Protein AF-A0A2N3EKB3-F1 (afdb_monomer_lite)

Sequence (247 aa):
MNFVMAHVQGRGGQQFGYADLAPYDFLDWHFFYTANVSVKRNIVDDWLAEGFSSAFTRYGYEDGEFAYRMMKRPEPLRILYAPGAVVSHHHPLAADDFLARQLSAGMMARVFVDLHEDDQLPHLLGVARVLQALEKPPELAEGILASDLLAMIEGVKSWVRVADRMQRLGSQWWHDDLLRAAFALCYQQGFVFASSTPNANVAAACWLILDDFSRAMQRAVQTEIVGGSMGRWDLSGMFQLAASPRR

Structure (mmCIF, N/CA/C/O backbone):
data_AF-A0A2N3EKB3-F1
#
_entry.id   AF-A0A2N3EKB3-F1
#
loop_
_atom_site.group_PDB
_atom_site.id
_atom_site.type_symbol
_atom_site.label_atom_id
_atom_site.label_alt_id
_atom_site.label_comp_id
_atom_site.label_asym_id
_atom_site.label_entity_id
_atom_site.label_seq_id
_atom_site.pdbx_PDB_ins_code
_atom_site.Cartn_x
_atom_site.Cartn_y
_atom_site.Cartn_z
_atom_site.occupancy
_atom_site.B_iso_or_equiv
_atom_site.auth_seq_id
_atom_site.auth_comp_id
_atom_site.auth_asym_id
_atom_site.auth_atom_id
_atom_site.pdbx_PDB_model_num
ATOM 1 N N . MET A 1 1 ? -2.694 -10.546 -20.779 1.00 74.44 1 MET A N 1
ATOM 2 C CA . MET A 1 1 ? -2.321 -9.894 -19.505 1.00 74.44 1 MET A CA 1
ATOM 3 C C . MET A 1 1 ? -1.089 -9.037 -19.767 1.00 74.44 1 MET A C 1
ATOM 5 O O . MET A 1 1 ? -0.195 -9.540 -20.434 1.00 74.44 1 MET A O 1
ATOM 9 N N . ASN A 1 2 ? -1.069 -7.759 -19.368 1.00 88.62 2 ASN A N 1
ATOM 10 C CA . ASN A 1 2 ? 0.122 -6.902 -19.515 1.00 88.62 2 ASN A CA 1
ATOM 11 C C . ASN A 1 2 ? 1.106 -7.141 -18.345 1.00 88.62 2 ASN A C 1
ATOM 13 O O . ASN A 1 2 ? 0.772 -7.851 -17.394 1.00 88.62 2 ASN A O 1
ATOM 17 N N . PHE A 1 3 ? 2.313 -6.570 -18.418 1.00 91.88 3 PHE A N 1
ATOM 18 C CA . PHE A 1 3 ? 3.343 -6.770 -17.390 1.00 91.88 3 PHE A CA 1
ATOM 19 C C . PHE A 1 3 ? 2.912 -6.257 -16.008 1.00 91.88 3 PHE A C 1
ATOM 21 O O . PHE A 1 3 ? 3.107 -6.946 -15.013 1.00 91.88 3 PHE A O 1
ATOM 28 N N . VAL A 1 4 ? 2.259 -5.092 -15.947 1.00 92.38 4 VAL A N 1
ATOM 29 C CA . VAL A 1 4 ? 1.754 -4.511 -14.691 1.00 92.38 4 VAL A CA 1
ATOM 30 C C . VAL A 1 4 ? 0.761 -5.452 -14.006 1.00 92.38 4 VAL A C 1
ATOM 32 O O . VAL A 1 4 ? 0.908 -5.742 -12.825 1.00 92.38 4 VAL A O 1
ATOM 35 N N . MET A 1 5 ? -0.208 -5.992 -14.748 1.00 90.19 5 MET A N 1
ATOM 36 C CA . MET A 1 5 ? -1.178 -6.958 -14.228 1.00 90.19 5 MET A CA 1
ATOM 37 C C . MET A 1 5 ? -0.509 -8.238 -13.725 1.00 90.19 5 MET A C 1
ATOM 39 O O . MET A 1 5 ? -0.887 -8.746 -12.672 1.00 90.19 5 MET A O 1
ATOM 43 N N . ALA A 1 6 ? 0.496 -8.737 -14.453 1.00 89.31 6 ALA A N 1
ATOM 44 C CA . ALA A 1 6 ? 1.272 -9.899 -14.029 1.00 89.31 6 ALA A CA 1
ATOM 45 C C . ALA A 1 6 ? 2.002 -9.647 -12.702 1.00 89.31 6 ALA A C 1
ATOM 47 O O . ALA A 1 6 ? 2.035 -10.526 -11.846 1.00 89.31 6 ALA A O 1
ATOM 48 N N . HIS A 1 7 ? 2.544 -8.441 -12.528 1.00 90.50 7 HIS A N 1
ATOM 49 C CA . HIS A 1 7 ? 3.238 -8.028 -11.316 1.00 90.50 7 HIS A CA 1
ATOM 50 C C . HIS A 1 7 ? 2.287 -7.921 -10.114 1.00 90.50 7 HIS A C 1
ATOM 52 O O . HIS A 1 7 ? 2.533 -8.532 -9.078 1.00 90.50 7 HIS A O 1
ATOM 58 N N . VAL A 1 8 ? 1.162 -7.207 -10.251 1.00 88.88 8 VAL A N 1
ATOM 59 C CA . VAL A 1 8 ? 0.279 -6.911 -9.103 1.00 88.88 8 VAL A CA 1
ATOM 60 C C . VAL A 1 8 ? -0.550 -8.111 -8.621 1.00 88.88 8 VAL A C 1
ATOM 62 O O . VAL A 1 8 ? -0.966 -8.136 -7.462 1.00 88.88 8 VAL A O 1
ATOM 65 N N . GLN A 1 9 ? -0.795 -9.099 -9.491 1.00 85.25 9 GLN A N 1
ATOM 66 C CA . GLN A 1 9 ? -1.475 -10.364 -9.154 1.00 85.25 9 GLN A CA 1
ATOM 67 C C . GLN A 1 9 ? -0.504 -11.518 -8.863 1.00 85.25 9 GLN A C 1
ATOM 69 O O . GLN A 1 9 ? -0.932 -12.601 -8.465 1.00 85.25 9 GLN A O 1
ATOM 74 N N . GLY A 1 10 ? 0.787 -11.314 -9.132 1.00 82.25 10 GLY A N 1
ATOM 75 C CA . GLY A 1 10 ? 1.826 -12.316 -8.954 1.00 82.25 10 GLY A CA 1
ATOM 76 C C . GLY A 1 10 ? 2.274 -12.461 -7.500 1.00 82.25 10 GLY A C 1
ATOM 77 O O . GLY A 1 10 ? 1.647 -11.971 -6.560 1.00 82.25 10 GLY A O 1
ATOM 78 N N . ARG A 1 11 ? 3.406 -13.145 -7.315 1.00 79.00 11 ARG A N 1
ATOM 79 C CA . ARG A 1 11 ? 4.021 -13.313 -5.992 1.00 79.00 11 ARG A CA 1
ATOM 80 C C . ARG A 1 11 ? 4.398 -11.970 -5.369 1.00 79.00 11 ARG A C 1
ATOM 82 O O . ARG A 1 11 ? 4.896 -11.064 -6.041 1.00 79.00 11 ARG A O 1
ATOM 89 N N . GLY A 1 12 ? 4.208 -11.870 -4.060 1.00 75.44 12 GLY A N 1
ATOM 90 C CA . GLY A 1 12 ? 4.411 -10.646 -3.293 1.00 75.44 12 GLY A CA 1
ATOM 91 C C . GLY A 1 12 ? 3.148 -9.800 -3.124 1.00 75.44 12 GLY A C 1
ATOM 92 O O . GLY A 1 12 ? 3.231 -8.756 -2.485 1.00 75.44 12 GLY A O 1
ATOM 93 N N . GLY A 1 13 ? 2.006 -10.234 -3.673 1.00 75.75 13 GLY A N 1
ATOM 94 C CA . GLY A 1 13 ? 0.675 -9.869 -3.183 1.00 75.75 13 GLY A CA 1
ATOM 95 C C . GLY A 1 13 ? 0.321 -8.383 -3.154 1.00 75.75 13 GLY A C 1
ATOM 96 O O . GLY A 1 13 ? -0.368 -7.952 -2.238 1.00 75.75 13 GLY A O 1
ATOM 97 N N . GLN A 1 14 ? 0.761 -7.585 -4.131 1.00 84.19 14 GLN A N 1
ATOM 98 C CA . GLN A 1 14 ? 0.517 -6.134 -4.109 1.00 84.19 14 GLN A CA 1
ATOM 99 C C . GLN A 1 14 ? -0.953 -5.742 -4.256 1.00 84.19 14 GLN A C 1
ATOM 101 O O . GLN A 1 14 ? -1.365 -4.707 -3.732 1.00 84.19 14 GLN A O 1
ATOM 106 N N . GLN A 1 15 ? -1.732 -6.528 -5.004 1.00 86.88 15 GLN A N 1
ATOM 107 C CA . GLN A 1 15 ? -3.188 -6.410 -5.018 1.00 86.88 15 GLN A CA 1
ATOM 108 C C . GLN A 1 15 ? -3.847 -7.601 -4.323 1.00 86.88 15 GLN A C 1
ATOM 110 O O . GLN A 1 15 ? -4.684 -7.401 -3.451 1.00 86.88 15 GLN A O 1
ATOM 115 N N . PHE A 1 16 ? -3.476 -8.825 -4.709 1.00 87.94 16 PHE A N 1
ATOM 116 C CA . PHE A 1 16 ? -3.991 -10.051 -4.102 1.00 87.94 16 PHE A CA 1
ATOM 117 C C . PHE A 1 16 ? -2.855 -11.039 -3.853 1.00 87.94 16 PHE A C 1
ATOM 119 O O . PHE A 1 16 ? -2.115 -11.375 -4.774 1.00 87.94 16 PHE A O 1
ATOM 126 N N . GLY A 1 17 ? -2.744 -11.541 -2.624 1.00 88.69 17 GLY A N 1
ATOM 127 C CA . GLY A 1 17 ? -1.687 -12.468 -2.210 1.00 88.69 17 GLY A CA 1
ATOM 128 C C . GLY A 1 17 ? -1.935 -13.947 -2.508 1.00 88.69 17 GLY A C 1
ATOM 129 O O . GLY A 1 17 ? -1.202 -14.777 -1.986 1.00 88.69 17 GLY A O 1
ATOM 130 N N . TYR A 1 18 ? -2.937 -14.315 -3.321 1.00 89.94 18 TYR A N 1
ATOM 131 C CA . TYR A 1 18 ? -3.340 -15.720 -3.525 1.00 89.94 18 TYR A CA 1
ATOM 132 C C . TYR A 1 18 ? -2.195 -16.655 -3.951 1.00 89.94 18 TYR A C 1
ATOM 134 O O . TYR A 1 18 ? -2.216 -17.834 -3.605 1.00 89.94 18 TYR A O 1
ATOM 142 N N . ALA A 1 19 ? -1.199 -16.141 -4.683 1.00 88.50 19 ALA A N 1
ATOM 143 C CA . ALA A 1 19 ? -0.040 -16.909 -5.145 1.00 88.50 19 ALA A CA 1
ATOM 144 C C . ALA A 1 19 ? 0.870 -17.413 -4.008 1.00 88.50 19 ALA A C 1
ATOM 146 O O . ALA A 1 19 ? 1.646 -18.346 -4.226 1.00 88.50 19 ALA A O 1
ATOM 147 N N . ASP A 1 20 ? 0.768 -16.804 -2.825 1.00 89.50 20 ASP A N 1
ATOM 148 C CA . ASP A 1 20 ? 1.606 -17.082 -1.658 1.00 89.50 20 ASP A CA 1
ATOM 149 C C . ASP A 1 20 ? 0.832 -17.815 -0.538 1.00 89.50 20 ASP A C 1
ATOM 151 O O . ASP A 1 20 ? 1.401 -18.117 0.509 1.00 89.50 20 ASP A O 1
ATOM 155 N N . LEU A 1 21 ? -0.455 -18.133 -0.748 1.00 92.31 21 LEU A N 1
ATOM 156 C CA . LEU A 1 21 ? -1.313 -18.777 0.253 1.00 92.31 21 LEU A CA 1
ATOM 157 C C . LEU A 1 21 ? -1.291 -20.306 0.154 1.00 92.31 21 LEU A C 1
ATOM 159 O O . LEU A 1 21 ? -1.433 -20.873 -0.935 1.00 92.31 21 LEU A O 1
ATOM 163 N N . ALA A 1 22 ? -1.211 -20.986 1.300 1.00 94.75 22 ALA A N 1
ATOM 164 C CA . ALA A 1 22 ? -1.333 -22.438 1.354 1.00 94.75 22 ALA A CA 1
ATOM 165 C C . ALA A 1 22 ? -2.810 -22.874 1.473 1.00 94.75 22 ALA A C 1
ATOM 167 O O . ALA A 1 22 ? -3.575 -22.268 2.228 1.00 94.75 22 ALA A O 1
ATOM 168 N N . PRO A 1 23 ? -3.245 -23.915 0.736 1.00 96.56 23 PRO A N 1
ATOM 169 C CA . PRO A 1 23 ? -4.615 -24.421 0.786 1.00 96.56 23 PRO A CA 1
ATOM 170 C C . PRO A 1 23 ? -5.128 -24.689 2.204 1.00 96.56 23 PRO A C 1
ATOM 172 O O . PRO A 1 23 ? -4.503 -25.434 2.951 1.00 96.56 23 PRO A O 1
ATOM 175 N N . TYR A 1 24 ? -6.325 -24.182 2.512 1.00 96.38 24 TYR A N 1
ATOM 176 C CA . TYR A 1 24 ? -7.044 -24.424 3.769 1.00 96.38 24 TYR A CA 1
ATOM 177 C C . TYR A 1 24 ? -6.380 -23.856 5.028 1.00 96.38 24 TYR A C 1
ATOM 179 O O . TYR A 1 24 ? -6.772 -24.219 6.139 1.00 96.38 24 TYR A O 1
ATOM 187 N N . ASP A 1 25 ? -5.447 -22.919 4.867 1.00 97.06 25 ASP A N 1
ATOM 188 C CA . ASP A 1 25 ? -4.879 -22.183 5.988 1.00 97.06 25 ASP A CA 1
ATOM 189 C C . ASP A 1 25 ? -5.823 -21.097 6.504 1.00 97.06 25 ASP A C 1
ATOM 191 O O . ASP A 1 25 ? -6.668 -20.544 5.784 1.00 97.06 25 ASP A O 1
ATOM 195 N N . PHE A 1 26 ? -5.645 -20.784 7.788 1.00 97.31 26 PHE A N 1
ATOM 196 C CA . PHE A 1 26 ? -6.240 -19.603 8.389 1.00 97.31 26 PHE A CA 1
ATOM 197 C C . PHE A 1 26 ? -5.361 -18.390 8.117 1.00 97.31 26 PHE A C 1
ATOM 199 O O . PHE A 1 26 ? -4.168 -18.405 8.412 1.00 97.31 26 PHE A O 1
ATOM 206 N N . LEU A 1 27 ? -5.973 -17.350 7.564 1.00 96.19 27 LEU A N 1
ATOM 207 C CA . LEU A 1 27 ? -5.293 -16.123 7.176 1.00 96.19 27 LEU A CA 1
ATOM 208 C C . LEU A 1 27 ? -5.476 -15.030 8.228 1.00 96.19 27 LEU A C 1
ATOM 210 O O . LEU A 1 27 ? -6.439 -15.045 9.003 1.00 96.19 27 LEU A O 1
ATOM 214 N N . ASP A 1 28 ? -4.569 -14.058 8.204 1.00 94.81 28 ASP A N 1
ATOM 215 C CA . ASP A 1 28 ? -4.741 -12.803 8.924 1.00 94.81 28 ASP A CA 1
ATOM 216 C C . ASP A 1 28 ? -5.693 -11.845 8.178 1.00 94.81 28 ASP A C 1
ATOM 218 O O . ASP A 1 28 ? -6.192 -12.127 7.084 1.00 94.81 28 ASP A O 1
ATOM 222 N N . TRP A 1 29 ? -5.969 -10.701 8.800 1.00 96.06 29 TRP A N 1
ATOM 223 C CA . TRP A 1 29 ? -6.906 -9.700 8.299 1.00 96.06 29 TRP A CA 1
ATOM 224 C C . TRP A 1 29 ? -6.485 -9.062 6.964 1.00 96.06 29 TRP A C 1
ATOM 226 O O . TRP A 1 29 ? -7.359 -8.585 6.241 1.00 96.06 29 TRP A O 1
ATOM 236 N N . HIS A 1 30 ? -5.196 -9.082 6.594 1.00 92.75 30 HIS A N 1
ATOM 237 C CA . HIS A 1 30 ? -4.711 -8.487 5.342 1.00 92.75 30 HIS A CA 1
ATOM 238 C C . HIS A 1 30 ? -5.253 -9.211 4.104 1.00 92.75 30 HIS A C 1
ATOM 240 O O . HIS A 1 30 ? -5.225 -8.663 3.002 1.00 92.75 30 HIS A O 1
ATOM 246 N N . PHE A 1 31 ? -5.741 -10.442 4.273 1.00 94.25 31 PHE A N 1
ATOM 247 C CA . PHE A 1 31 ? -6.267 -11.273 3.194 1.00 94.25 31 PHE A CA 1
ATOM 248 C C . PHE A 1 31 ? -7.801 -11.297 3.123 1.00 94.25 31 PHE A C 1
ATOM 250 O O . PHE A 1 31 ? -8.372 -12.126 2.408 1.00 94.25 31 PHE A O 1
ATOM 257 N N . PHE A 1 32 ? -8.495 -10.407 3.841 1.00 95.50 32 PHE A N 1
ATOM 258 C CA . PHE A 1 32 ? -9.949 -10.268 3.738 1.00 95.50 32 PHE A CA 1
ATOM 259 C C . PHE A 1 32 ? -10.355 -9.532 2.454 1.00 95.50 32 PHE A C 1
ATOM 261 O O . PHE A 1 32 ? -10.800 -8.393 2.481 1.00 95.50 32 PHE A O 1
ATOM 268 N N . TYR A 1 33 ? -10.199 -10.182 1.304 1.00 93.00 33 TYR A N 1
ATOM 269 C CA . TYR A 1 33 ? -10.501 -9.567 0.014 1.00 93.00 33 TYR A CA 1
ATOM 270 C C . TYR A 1 33 ? -11.997 -9.634 -0.302 1.00 93.00 33 TYR A C 1
ATOM 272 O O . TYR A 1 33 ? -12.521 -10.689 -0.674 1.00 93.00 33 TYR A O 1
ATOM 280 N N . THR A 1 34 ? -12.685 -8.490 -0.254 1.00 91.94 34 THR A N 1
ATOM 281 C CA . THR A 1 34 ? -14.123 -8.394 -0.589 1.00 91.94 34 THR A CA 1
ATOM 282 C C . THR A 1 34 ? -14.445 -8.773 -2.037 1.00 91.94 34 THR A C 1
ATOM 28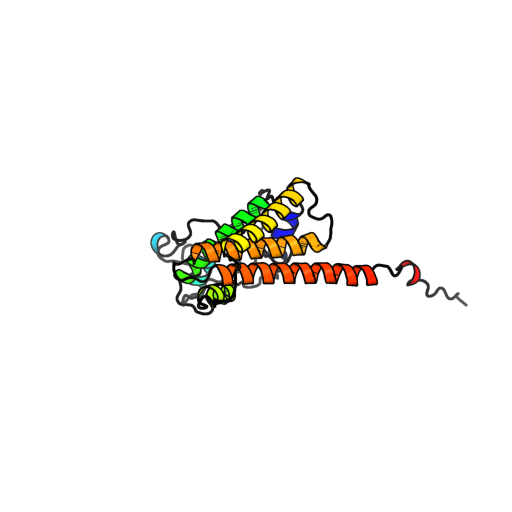4 O O . THR A 1 34 ? -15.589 -9.087 -2.359 1.00 91.94 34 THR A O 1
ATOM 287 N N . ALA A 1 35 ? -13.430 -8.853 -2.903 1.00 88.75 35 ALA A N 1
ATOM 288 C CA . ALA A 1 35 ? -13.548 -9.367 -4.265 1.00 88.75 35 ALA A CA 1
ATOM 289 C C . ALA A 1 35 ? -13.966 -10.850 -4.340 1.00 88.75 35 ALA A C 1
ATOM 291 O O . ALA A 1 35 ? -14.471 -11.277 -5.381 1.00 88.75 35 ALA A O 1
ATOM 292 N N . ASN A 1 36 ? -13.731 -11.649 -3.290 1.00 92.62 36 ASN A N 1
ATOM 293 C CA . ASN A 1 36 ? -14.086 -13.070 -3.260 1.00 92.62 36 ASN A CA 1
ATOM 294 C C . ASN A 1 36 ? -14.140 -13.627 -1.826 1.00 92.62 36 ASN A C 1
ATOM 296 O O . ASN A 1 36 ? -13.356 -14.503 -1.453 1.00 92.62 36 ASN A O 1
ATOM 300 N N . VAL A 1 37 ? -15.057 -13.109 -1.008 1.00 94.00 37 VAL A N 1
ATOM 301 C CA . VAL A 1 37 ? -15.265 -13.585 0.365 1.00 94.00 37 VAL A CA 1
ATOM 302 C C . VAL A 1 37 ? -16.749 -13.778 0.652 1.00 94.00 37 VAL A C 1
ATOM 304 O O . VAL A 1 37 ? -17.597 -13.024 0.182 1.00 94.00 37 VAL A O 1
ATOM 307 N N . SER A 1 38 ? -17.064 -14.793 1.453 1.00 93.81 38 SER A N 1
ATOM 308 C CA . SER A 1 38 ? -18.392 -14.984 2.030 1.00 93.81 38 SER A CA 1
ATOM 309 C C . SER A 1 38 ? -18.282 -14.869 3.542 1.00 93.81 38 SER A C 1
ATOM 311 O O . SER A 1 38 ? -17.516 -15.598 4.169 1.00 93.81 38 SER A O 1
ATOM 313 N N . VAL A 1 39 ? -19.075 -13.980 4.135 1.00 93.00 39 VAL A N 1
ATOM 314 C CA . VAL A 1 39 ? -19.095 -13.732 5.579 1.00 93.00 39 VAL A CA 1
ATOM 315 C C . VAL A 1 39 ? -20.470 -14.067 6.148 1.00 93.00 39 VAL A C 1
ATOM 317 O O . VAL A 1 39 ? -21.500 -13.841 5.511 1.00 93.00 39 VAL A O 1
ATOM 320 N N . LYS A 1 40 ? -20.507 -14.653 7.348 1.00 93.19 40 LYS A N 1
ATOM 321 C CA . LYS A 1 40 ? -21.777 -14.933 8.022 1.00 93.19 40 LYS A CA 1
ATOM 322 C C . LYS A 1 40 ? -22.411 -13.621 8.475 1.00 93.19 40 LYS A C 1
ATOM 324 O O . LYS A 1 40 ? -21.730 -12.762 9.023 1.00 93.19 40 LYS A O 1
ATOM 329 N N . ARG A 1 41 ? -23.732 -13.500 8.322 1.00 92.00 41 ARG A N 1
ATOM 330 C CA . ARG A 1 41 ? -24.476 -12.306 8.754 1.00 92.00 41 ARG A CA 1
ATOM 331 C C . ARG A 1 41 ? -24.296 -12.008 10.245 1.00 92.00 41 ARG A C 1
ATOM 333 O O . ARG A 1 41 ? -24.267 -10.848 10.611 1.00 92.00 41 ARG A O 1
ATOM 340 N N . ASN A 1 42 ? -24.176 -13.037 11.077 1.00 92.50 42 ASN A N 1
ATOM 341 C CA . ASN A 1 42 ? -24.073 -12.910 12.530 1.00 92.50 42 ASN A CA 1
ATOM 342 C C . ASN A 1 42 ? -22.652 -12.614 13.039 1.00 92.50 42 ASN A C 1
ATOM 344 O O . ASN A 1 42 ? -22.402 -12.788 14.224 1.00 92.50 42 ASN A O 1
ATOM 348 N N . ILE A 1 43 ? -21.707 -12.240 12.167 1.00 94.06 43 ILE A N 1
ATOM 349 C CA . ILE A 1 43 ? -20.377 -11.802 12.617 1.00 94.06 43 ILE A CA 1
ATOM 350 C C . ILE A 1 43 ? -20.435 -10.457 13.364 1.00 94.06 43 ILE A C 1
ATOM 352 O O . ILE A 1 43 ? -19.576 -10.164 14.191 1.00 94.06 43 ILE A O 1
ATOM 356 N N . VAL A 1 44 ? -21.464 -9.661 13.072 1.00 93.31 44 VAL A N 1
ATOM 357 C CA . VAL A 1 44 ? -21.837 -8.435 13.780 1.00 93.31 44 VAL A CA 1
ATOM 358 C C . VAL A 1 44 ? -23.331 -8.472 14.092 1.00 93.31 44 VAL A C 1
ATOM 360 O O . VAL A 1 44 ? -24.089 -9.136 13.374 1.00 93.31 44 VAL A O 1
ATOM 363 N N . ASP A 1 45 ? -23.748 -7.754 15.134 1.00 92.75 45 ASP A N 1
ATOM 364 C CA . ASP A 1 45 ? -25.154 -7.685 15.535 1.00 92.75 45 ASP A CA 1
ATOM 365 C C . ASP A 1 45 ? -25.909 -6.660 14.678 1.00 92.75 45 ASP A C 1
ATOM 367 O O . ASP A 1 45 ? -26.983 -6.957 14.145 1.00 92.75 45 ASP A O 1
ATOM 371 N N . ASP A 1 46 ? -25.307 -5.485 14.468 1.00 93.50 46 ASP A N 1
ATOM 372 C CA . ASP A 1 46 ? -25.827 -4.437 13.593 1.00 93.50 46 ASP A CA 1
ATOM 373 C C . ASP A 1 46 ? -24.818 -4.050 12.504 1.00 93.50 46 ASP A C 1
ATOM 375 O O . ASP A 1 46 ? -23.819 -3.377 12.742 1.00 93.50 46 ASP A O 1
ATOM 379 N N . TRP A 1 47 ? -25.116 -4.413 11.256 1.00 93.69 47 TRP A N 1
ATOM 380 C CA . TRP A 1 47 ? -24.282 -4.069 10.102 1.00 93.69 47 TRP A CA 1
ATOM 381 C C . TRP A 1 47 ? -24.220 -2.571 9.794 1.00 93.69 47 TRP A C 1
ATOM 383 O O . TRP A 1 47 ? -23.256 -2.144 9.163 1.00 93.69 47 TRP A O 1
ATOM 393 N N . LEU A 1 48 ? -25.210 -1.774 10.208 1.00 91.56 48 LEU A N 1
ATOM 394 C CA . LEU A 1 48 ? -25.177 -0.323 9.999 1.00 91.56 48 LEU A CA 1
ATOM 395 C C . LEU A 1 48 ? -24.210 0.363 10.966 1.00 91.56 48 LEU A C 1
ATOM 397 O O . LEU A 1 48 ? -23.581 1.349 10.594 1.00 91.56 48 LEU A O 1
ATOM 401 N N . ALA A 1 49 ? -24.089 -0.159 12.187 1.00 91.44 49 ALA A N 1
ATOM 402 C CA . ALA A 1 49 ? -23.217 0.396 13.218 1.00 91.44 49 ALA A CA 1
ATOM 403 C C . ALA A 1 49 ? -21.816 -0.239 13.223 1.00 91.44 49 ALA A C 1
ATOM 405 O O . ALA A 1 49 ? -20.824 0.436 13.485 1.00 91.44 49 ALA A O 1
ATOM 406 N N . GLU A 1 50 ? -21.725 -1.540 12.950 1.00 93.12 50 GLU A N 1
ATOM 407 C CA . GLU A 1 50 ? -20.516 -2.341 13.156 1.00 93.12 50 GLU A CA 1
ATOM 408 C C . GLU A 1 50 ? -19.910 -2.888 11.861 1.00 93.12 50 GLU A C 1
ATOM 410 O O . GLU A 1 50 ? -18.855 -3.527 11.920 1.00 93.12 50 GLU A O 1
ATOM 415 N N . GLY A 1 51 ? -20.563 -2.672 10.716 1.00 95.06 51 GLY A N 1
ATOM 416 C CA . GLY A 1 51 ? -20.085 -3.093 9.403 1.00 95.06 51 GLY A CA 1
ATOM 417 C C . GLY A 1 51 ? -18.842 -2.327 8.948 1.00 95.06 51 GLY A C 1
ATOM 418 O O . GLY A 1 51 ? -17.978 -1.959 9.743 1.00 95.06 51 GLY A O 1
ATOM 419 N N . PHE A 1 52 ? -18.733 -2.106 7.646 1.00 96.00 52 PHE A N 1
ATOM 420 C CA . PHE A 1 52 ? -17.611 -1.379 7.065 1.00 96.00 52 PHE A CA 1
ATOM 421 C C . PHE A 1 52 ? -17.643 0.109 7.429 1.00 96.00 52 PHE A C 1
ATOM 423 O O . PHE A 1 52 ? -18.692 0.755 7.364 1.00 96.00 52 PHE A O 1
ATOM 430 N N . SER A 1 53 ? -16.491 0.663 7.809 1.00 96.38 53 SER A N 1
ATOM 431 C CA . SER A 1 53 ? -16.397 2.060 8.231 1.00 96.38 53 SER A CA 1
ATOM 432 C C . SER A 1 53 ? -16.503 3.023 7.045 1.00 96.38 53 SER A C 1
ATOM 434 O O . SER A 1 53 ? -15.712 2.973 6.103 1.00 96.38 53 SER A O 1
ATOM 436 N N . SER A 1 54 ? -17.421 3.990 7.124 1.00 96.00 54 SER A N 1
ATOM 437 C CA . SER A 1 54 ? -17.559 5.051 6.116 1.00 96.00 54 SER A CA 1
ATOM 438 C C . SER A 1 54 ? -16.422 6.082 6.141 1.00 96.00 54 SER A C 1
ATOM 440 O O . SER A 1 54 ? -16.408 6.996 5.317 1.00 96.00 54 SER A O 1
ATOM 442 N N . ALA A 1 55 ? -15.484 5.980 7.091 1.00 97.38 55 ALA A N 1
ATOM 443 C CA . ALA A 1 55 ? -14.299 6.837 7.139 1.00 97.38 55 ALA A CA 1
ATOM 444 C C . ALA A 1 55 ? -13.357 6.584 5.946 1.00 97.38 55 ALA A C 1
ATOM 446 O O . ALA A 1 55 ? -12.635 7.487 5.513 1.00 97.38 55 ALA A O 1
ATOM 447 N N . PHE A 1 56 ? -13.398 5.377 5.376 1.00 98.00 56 PHE A N 1
ATOM 448 C CA . PHE A 1 56 ? -12.630 5.007 4.194 1.00 98.00 56 PHE A CA 1
ATOM 449 C C . PHE A 1 56 ? -13.304 5.533 2.921 1.00 98.00 56 PHE A C 1
ATOM 451 O O . PHE A 1 56 ? -14.176 4.907 2.327 1.00 98.00 56 PHE A O 1
ATOM 458 N N . THR A 1 57 ? -12.901 6.730 2.496 1.00 97.69 57 THR A N 1
ATOM 459 C CA . THR A 1 57 ? -13.512 7.458 1.364 1.00 97.69 57 THR A CA 1
ATOM 460 C C . THR A 1 57 ? -12.808 7.234 0.024 1.00 97.69 57 THR A C 1
ATOM 462 O O . THR A 1 57 ? -13.200 7.801 -0.999 1.00 97.69 57 THR A O 1
ATOM 465 N N . ARG A 1 58 ? -11.736 6.438 0.011 1.00 97.25 58 ARG A N 1
ATOM 466 C CA . ARG A 1 58 ? -10.921 6.126 -1.169 1.00 97.25 58 ARG A CA 1
ATOM 467 C C . ARG A 1 58 ? -10.612 4.632 -1.204 1.00 97.25 58 ARG A C 1
ATOM 469 O O . ARG A 1 58 ? -10.934 3.899 -0.280 1.00 97.25 58 ARG A O 1
ATOM 476 N N . TYR A 1 59 ? -9.973 4.188 -2.282 1.00 94.62 59 TYR A N 1
ATOM 477 C CA . TYR A 1 59 ? -9.525 2.804 -2.411 1.00 94.62 59 TYR A CA 1
ATOM 478 C C . TYR A 1 59 ? -8.555 2.408 -1.282 1.00 94.62 59 TYR A C 1
ATOM 480 O O . TYR A 1 59 ? -7.557 3.100 -1.075 1.00 94.62 59 TYR A O 1
ATOM 488 N N . GLY A 1 60 ? -8.817 1.256 -0.654 1.00 94.25 60 GLY A N 1
ATOM 489 C CA . GLY A 1 60 ? -7.926 0.566 0.284 1.00 94.25 60 GLY A CA 1
ATOM 490 C C . GLY A 1 60 ? -8.433 0.521 1.731 1.00 94.25 60 GLY A C 1
ATOM 491 O O . GLY A 1 60 ? -9.058 1.464 2.204 1.00 94.25 60 GLY A O 1
ATOM 492 N N . TYR A 1 61 ? -8.095 -0.569 2.424 1.00 96.44 61 TYR A N 1
ATOM 493 C CA . TYR A 1 61 ? -8.225 -0.807 3.872 1.00 96.44 61 TYR A CA 1
ATOM 494 C C . TYR A 1 61 ? -9.615 -0.892 4.498 1.00 96.44 61 TYR A C 1
ATOM 496 O O . TYR A 1 61 ? -9.689 -1.363 5.624 1.00 96.44 61 TYR A O 1
ATOM 504 N N . GLU A 1 62 ? -10.698 -0.513 3.826 1.00 97.38 62 GLU A N 1
ATOM 505 C CA . GLU A 1 62 ? -12.054 -0.685 4.376 1.00 97.38 62 GLU A CA 1
ATOM 506 C C . GLU A 1 62 ? -12.366 -2.150 4.734 1.00 97.38 62 GLU A C 1
ATOM 508 O O . GLU A 1 62 ? -12.883 -2.449 5.813 1.00 97.38 62 GLU A O 1
ATOM 513 N N . ASP A 1 63 ? -11.976 -3.070 3.862 1.00 96.50 63 ASP A N 1
ATOM 514 C CA . ASP A 1 63 ? -12.143 -4.505 4.031 1.00 96.50 63 ASP A CA 1
ATOM 515 C C . ASP A 1 63 ? -11.203 -5.075 5.104 1.00 96.50 63 ASP A C 1
ATOM 517 O O . ASP A 1 63 ? -11.633 -5.797 6.012 1.00 96.50 63 ASP A O 1
ATOM 521 N N . GLY A 1 64 ? -9.925 -4.701 5.031 1.00 96.81 64 GLY A N 1
ATOM 522 C CA . GLY A 1 64 ? -8.901 -5.084 5.997 1.00 96.81 64 GLY A CA 1
ATOM 523 C C . GLY A 1 64 ? -9.185 -4.574 7.412 1.00 96.81 64 GLY A C 1
ATOM 524 O O . GLY A 1 64 ? -9.011 -5.329 8.367 1.00 96.81 64 GLY A O 1
ATOM 525 N N . GLU A 1 65 ? -9.670 -3.338 7.565 1.00 97.94 65 GLU A N 1
ATOM 526 C CA . GLU A 1 65 ? -10.063 -2.764 8.859 1.00 97.94 65 GLU A CA 1
ATOM 527 C C . GLU A 1 65 ? -11.221 -3.536 9.472 1.00 97.94 65 GLU A C 1
ATOM 529 O O . GLU A 1 65 ? -11.136 -3.940 10.635 1.00 97.94 65 GLU A O 1
ATOM 534 N N . PHE A 1 66 ? -12.272 -3.803 8.689 1.00 97.88 66 PHE A N 1
ATOM 535 C CA . PHE A 1 66 ? -13.406 -4.584 9.166 1.00 97.88 66 PHE A CA 1
ATOM 536 C C . PHE A 1 66 ? -12.935 -5.937 9.711 1.00 97.88 66 PHE A C 1
ATOM 538 O O . PHE A 1 66 ? -13.256 -6.302 10.847 1.00 97.88 66 PHE A O 1
ATOM 545 N N . ALA A 1 67 ? -12.117 -6.663 8.945 1.00 97.62 67 ALA A N 1
ATOM 546 C CA . ALA A 1 67 ? -11.577 -7.945 9.380 1.00 97.62 67 ALA A CA 1
ATOM 547 C C . ALA A 1 67 ? -10.687 -7.820 10.620 1.00 97.62 67 ALA A C 1
ATOM 549 O O . ALA A 1 67 ? -10.844 -8.599 11.560 1.00 97.62 67 ALA A O 1
ATOM 550 N N . TYR A 1 68 ? -9.798 -6.828 10.656 1.00 97.81 68 TYR A N 1
ATOM 551 C CA . TYR A 1 68 ? -8.912 -6.553 11.782 1.00 97.81 68 TYR A CA 1
ATOM 552 C C . TYR A 1 68 ? -9.696 -6.324 13.078 1.00 97.81 68 TYR A C 1
ATOM 554 O O . TYR A 1 68 ? -9.413 -6.954 14.101 1.00 97.81 68 TYR A O 1
ATOM 562 N N . ARG A 1 69 ? -10.742 -5.492 13.032 1.00 96.56 69 ARG A N 1
ATOM 563 C CA . ARG A 1 69 ? -11.618 -5.239 14.179 1.00 96.56 69 ARG A CA 1
ATOM 564 C C . ARG A 1 69 ? -12.408 -6.485 14.578 1.00 96.56 69 ARG A C 1
ATOM 566 O O . ARG A 1 69 ? -12.519 -6.771 15.770 1.00 96.56 69 ARG A O 1
ATOM 573 N N . MET A 1 70 ? -12.929 -7.256 13.618 1.00 97.12 70 MET A N 1
ATOM 574 C CA . MET A 1 70 ? -13.686 -8.482 13.915 1.00 97.12 70 MET A CA 1
ATOM 575 C C . MET A 1 70 ? -12.807 -9.598 14.491 1.00 97.12 70 MET A C 1
ATOM 577 O O . MET A 1 70 ? -13.264 -10.372 15.330 1.00 97.12 70 MET A O 1
ATOM 581 N N . MET A 1 71 ? -11.540 -9.685 14.086 1.00 96.50 71 MET A N 1
ATOM 582 C CA . MET A 1 71 ? -10.574 -10.650 14.625 1.00 96.50 71 MET A CA 1
ATOM 583 C C . MET A 1 71 ? -10.192 -10.376 16.083 1.00 96.50 71 MET A C 1
ATOM 585 O O . MET A 1 71 ? -9.714 -11.278 16.764 1.00 96.50 71 MET A O 1
ATOM 589 N N . LYS A 1 72 ? -10.412 -9.154 16.578 1.00 94.19 72 LYS A N 1
ATOM 590 C CA . LYS A 1 72 ? -10.130 -8.762 17.967 1.00 94.19 72 LYS A CA 1
ATOM 591 C C . LYS A 1 72 ? -11.305 -8.985 18.929 1.00 94.19 72 LYS A C 1
ATOM 593 O O . LYS A 1 72 ? -11.173 -8.711 20.120 1.00 94.19 72 LYS A O 1
ATOM 598 N N . ARG A 1 73 ? -12.456 -9.464 18.445 1.00 92.94 73 ARG A N 1
ATOM 599 C CA . ARG A 1 73 ? -13.620 -9.776 19.294 1.00 92.94 73 ARG A CA 1
ATOM 600 C C . ARG A 1 73 ? -13.392 -11.040 20.136 1.00 92.94 73 ARG A C 1
ATOM 602 O O . ARG A 1 73 ? -12.586 -11.883 19.747 1.00 92.94 73 ARG A O 1
ATOM 609 N N . PRO A 1 74 ? -14.140 -11.223 21.246 1.00 93.06 74 PRO A N 1
ATOM 610 C CA . PRO A 1 74 ? -14.098 -12.460 22.033 1.00 93.06 74 PRO A CA 1
ATOM 611 C C . PRO A 1 74 ? -14.408 -13.717 21.210 1.00 93.06 74 PRO A C 1
ATOM 613 O O . PRO A 1 74 ? -13.772 -14.751 21.402 1.00 93.06 74 PRO A O 1
ATOM 616 N N . GLU A 1 75 ? -15.353 -13.611 20.270 1.00 91.94 75 GLU A N 1
ATOM 617 C CA . GLU A 1 75 ? -15.578 -14.593 19.208 1.00 91.94 75 GLU A CA 1
ATOM 618 C C . GLU A 1 75 ? -14.966 -14.051 17.906 1.00 91.94 75 GLU A C 1
ATOM 620 O O . GLU A 1 75 ? -15.617 -13.285 17.192 1.00 91.94 75 GLU A O 1
ATOM 625 N N . PRO A 1 76 ? -13.695 -14.374 17.609 1.00 94.44 76 PRO A N 1
ATOM 626 C CA . PRO A 1 76 ? -12.978 -13.724 16.526 1.00 94.44 76 PRO A CA 1
ATOM 627 C C . PRO A 1 76 ? -13.447 -14.225 15.160 1.00 94.44 76 PRO A C 1
ATOM 629 O O . PRO A 1 76 ? -13.669 -15.425 14.947 1.00 94.44 76 PRO A O 1
ATOM 632 N N . LEU A 1 77 ? -13.495 -13.310 14.189 1.00 95.94 77 LEU A N 1
ATOM 633 C CA . LEU A 1 77 ? -13.527 -13.692 12.778 1.00 95.94 77 LEU A CA 1
ATOM 634 C C . LEU A 1 77 ? -12.322 -14.588 12.460 1.00 95.94 77 LEU A C 1
ATOM 636 O O . LEU A 1 77 ? -11.199 -14.326 12.879 1.00 95.94 77 LEU A O 1
ATOM 640 N N . ARG A 1 78 ? -12.550 -15.639 11.673 1.00 96.62 78 ARG A N 1
ATOM 641 C CA . ARG A 1 78 ? -11.495 -16.496 11.126 1.00 96.62 78 ARG A CA 1
ATOM 642 C C . ARG A 1 78 ? -11.663 -16.575 9.620 1.00 96.62 78 ARG A C 1
ATOM 644 O O . ARG A 1 78 ? -12.745 -16.917 9.145 1.00 96.62 78 ARG A O 1
ATOM 651 N N . ILE A 1 79 ? -10.595 -16.285 8.885 1.00 96.94 79 ILE A N 1
ATOM 652 C CA . ILE A 1 79 ? -10.584 -16.333 7.422 1.00 96.94 79 ILE A CA 1
ATOM 653 C C . ILE A 1 79 ? -9.957 -17.658 7.011 1.00 96.94 79 ILE A C 1
ATOM 655 O O . ILE A 1 79 ? -8.801 -17.903 7.329 1.00 96.94 79 ILE A O 1
ATOM 659 N N . LEU A 1 80 ? -10.719 -18.515 6.336 1.00 97.19 80 LEU A N 1
ATOM 660 C CA . LEU A 1 80 ? -10.223 -19.775 5.783 1.00 97.19 80 LEU A CA 1
ATOM 661 C C . LEU A 1 80 ? -9.977 -19.601 4.285 1.00 97.19 80 LEU A C 1
ATOM 663 O O . LEU A 1 80 ? -10.909 -19.271 3.548 1.00 97.19 80 LEU A O 1
ATOM 667 N N . TYR A 1 81 ? -8.761 -19.879 3.820 1.00 96.81 81 TYR A N 1
ATOM 668 C CA . TYR A 1 81 ? -8.483 -19.893 2.389 1.00 96.81 81 TYR A CA 1
ATOM 669 C C . TYR A 1 81 ? -8.978 -21.187 1.737 1.00 96.81 81 TYR A C 1
ATOM 671 O O . TYR A 1 81 ? -8.410 -22.259 1.933 1.00 96.81 81 TYR A O 1
ATOM 679 N N . ALA A 1 82 ? -10.021 -21.096 0.915 1.00 96.19 82 ALA A N 1
ATOM 680 C CA . ALA A 1 82 ? -10.518 -22.217 0.124 1.00 96.19 82 ALA A CA 1
ATOM 681 C C . ALA A 1 82 ? -10.111 -22.040 -1.351 1.00 96.19 82 ALA A C 1
ATOM 683 O O . ALA A 1 82 ? -10.806 -21.328 -2.076 1.00 96.19 82 ALA A O 1
ATOM 684 N N . PRO A 1 83 ? -9.043 -22.697 -1.848 1.00 94.44 83 PRO A N 1
ATOM 685 C CA . PRO A 1 83 ? -8.557 -22.476 -3.217 1.00 94.44 83 PRO A CA 1
ATOM 686 C C . PRO A 1 83 ? -9.555 -22.913 -4.304 1.00 94.44 83 PRO A C 1
ATOM 688 O O . PRO A 1 83 ? -9.429 -22.510 -5.455 1.00 94.44 83 PRO A O 1
ATOM 691 N N . GLY A 1 84 ? -10.556 -23.730 -3.952 1.00 94.94 84 GLY A N 1
ATOM 692 C CA . GLY A 1 84 ? -11.654 -24.101 -4.849 1.00 94.94 84 GLY A CA 1
ATOM 693 C C . GLY A 1 84 ? -12.740 -23.027 -5.006 1.00 94.94 84 GLY A C 1
ATOM 694 O O . GLY A 1 84 ? -13.552 -23.125 -5.922 1.00 94.94 84 GLY A O 1
ATOM 695 N N . ALA A 1 85 ? -12.774 -22.005 -4.145 1.00 93.06 85 ALA A N 1
ATOM 696 C CA . ALA A 1 85 ? -13.711 -20.892 -4.253 1.00 93.06 85 ALA A CA 1
ATOM 697 C C . ALA A 1 85 ? -13.165 -19.858 -5.248 1.00 93.06 85 ALA A C 1
ATOM 699 O O . ALA A 1 85 ? -12.472 -18.918 -4.868 1.00 93.06 85 ALA A O 1
ATOM 700 N N . VAL A 1 86 ? -13.440 -20.057 -6.539 1.00 92.50 86 VAL A N 1
ATOM 701 C CA . VAL A 1 86 ? -12.873 -19.244 -7.625 1.00 92.50 86 VAL A CA 1
ATOM 702 C C . VAL A 1 86 ? -13.923 -18.307 -8.220 1.00 92.50 86 VAL A C 1
ATOM 704 O O . VAL A 1 86 ? -15.023 -18.729 -8.569 1.00 92.50 86 VAL A O 1
ATOM 707 N N . VAL A 1 87 ? -13.538 -17.047 -8.417 1.00 91.06 87 VAL A N 1
ATOM 708 C CA . VAL A 1 87 ? -14.282 -16.046 -9.192 1.00 91.06 87 VAL A CA 1
ATOM 709 C C . VAL A 1 87 ? -13.339 -15.369 -10.186 1.00 91.06 87 VAL A C 1
ATOM 711 O O . VAL A 1 87 ? -12.141 -15.248 -9.937 1.00 91.06 87 VAL A O 1
ATOM 714 N N . SER A 1 88 ? -13.869 -14.942 -11.331 1.00 89.12 88 SER A N 1
ATOM 715 C CA . SER A 1 88 ? -13.108 -14.213 -12.352 1.00 89.12 88 SER A CA 1
ATOM 716 C C . SER A 1 88 ? -13.506 -12.742 -12.370 1.00 89.12 88 SER A C 1
ATOM 718 O O . SER A 1 88 ? -14.689 -12.425 -12.463 1.00 89.12 88 SER A O 1
ATOM 720 N N . HIS A 1 89 ? -12.512 -11.854 -12.343 1.00 86.31 89 HIS A N 1
ATOM 721 C CA . HIS A 1 89 ? -12.690 -10.404 -12.442 1.00 86.31 89 HIS A CA 1
ATOM 722 C C . HIS A 1 89 ? -11.973 -9.871 -13.680 1.00 86.31 89 HIS A C 1
ATOM 724 O O . HIS A 1 89 ? -10.819 -10.222 -13.930 1.00 86.31 89 HIS A O 1
ATOM 730 N N . HIS A 1 90 ? -12.628 -9.001 -14.449 1.00 86.38 90 HIS A N 1
ATOM 731 C CA . HIS A 1 90 ? -12.029 -8.370 -15.625 1.00 86.38 90 HIS A CA 1
ATOM 732 C C . HIS A 1 90 ? -11.707 -6.898 -15.342 1.00 86.38 90 HIS A C 1
ATOM 734 O O . HIS A 1 90 ? -12.563 -6.024 -15.479 1.00 86.38 90 HIS A O 1
ATOM 740 N N . HIS A 1 91 ? -10.453 -6.631 -14.969 1.00 82.12 91 HIS A N 1
ATOM 741 C CA . HIS A 1 91 ? -9.941 -5.284 -14.711 1.00 82.12 91 HIS A CA 1
ATOM 742 C C . HIS A 1 91 ? -8.567 -5.103 -15.358 1.00 82.12 91 HIS A C 1
ATOM 744 O O . HIS A 1 91 ? -7.565 -5.511 -14.771 1.00 82.12 91 HIS A O 1
ATOM 750 N N . PRO A 1 92 ? -8.485 -4.523 -16.565 1.00 82.00 92 PRO A N 1
ATOM 751 C CA . PRO A 1 92 ? -7.200 -4.097 -17.094 1.00 82.00 92 PRO A CA 1
ATOM 752 C C . PRO A 1 92 ? -6.668 -2.942 -16.236 1.00 82.00 92 PRO A C 1
ATOM 754 O O . PRO A 1 92 ? -7.388 -1.973 -16.006 1.00 82.00 92 PRO A O 1
ATOM 757 N N . LEU A 1 93 ? -5.424 -3.049 -15.767 1.00 86.50 93 LEU A N 1
ATOM 758 C CA . LEU A 1 93 ? -4.724 -1.961 -15.082 1.00 86.50 93 LEU A CA 1
ATOM 759 C C . LEU A 1 93 ? -3.470 -1.590 -15.863 1.00 86.50 93 LEU A C 1
ATOM 761 O O . LEU A 1 93 ? -2.667 -2.455 -16.229 1.00 86.50 93 LEU A O 1
ATOM 765 N N . ALA A 1 94 ? -3.314 -0.297 -16.107 1.00 93.06 94 ALA A N 1
ATOM 766 C CA . ALA A 1 94 ? -2.049 0.318 -16.462 1.00 93.06 94 ALA A CA 1
ATOM 767 C C . ALA A 1 94 ? -1.259 0.659 -15.189 1.00 93.06 94 ALA A C 1
ATOM 769 O O . ALA A 1 94 ? -1.789 0.656 -14.073 1.00 93.06 94 ALA A O 1
ATOM 770 N N . ALA A 1 95 ? 0.019 0.998 -15.351 1.00 95.25 95 ALA A N 1
ATOM 771 C CA . ALA A 1 95 ? 0.850 1.424 -14.231 1.00 95.25 95 ALA A CA 1
ATOM 772 C C . ALA A 1 95 ? 0.260 2.659 -13.530 1.00 95.25 95 ALA A C 1
ATOM 774 O O . ALA A 1 95 ? 0.292 2.739 -12.306 1.00 95.25 95 ALA A O 1
ATOM 775 N N . ASP A 1 96 ? -0.322 3.594 -14.288 1.00 95.88 96 ASP A N 1
ATOM 776 C CA . ASP A 1 96 ? -0.937 4.806 -13.731 1.00 95.88 96 ASP A CA 1
ATOM 777 C C . ASP A 1 96 ? -2.122 4.497 -12.804 1.00 95.88 96 ASP A C 1
ATOM 779 O O . ASP A 1 96 ? -2.210 5.061 -11.712 1.00 95.88 96 ASP A O 1
ATOM 783 N N . ASP A 1 97 ? -2.972 3.536 -13.184 1.00 94.88 97 ASP A N 1
ATOM 784 C CA . ASP A 1 97 ? -4.110 3.108 -12.366 1.00 94.88 97 ASP A CA 1
ATOM 785 C C . ASP A 1 97 ? -3.635 2.566 -11.016 1.00 94.88 97 ASP A C 1
ATOM 787 O O . ASP A 1 97 ? -4.199 2.879 -9.964 1.00 94.88 97 ASP A O 1
ATOM 791 N N . PHE A 1 98 ? -2.567 1.764 -11.031 1.00 95.88 98 PHE A N 1
ATOM 792 C CA . PHE A 1 98 ? -2.053 1.168 -9.808 1.00 95.88 98 PHE A CA 1
ATOM 793 C C . PHE A 1 98 ? -1.260 2.164 -8.952 1.00 95.88 98 PHE A C 1
ATOM 795 O O . PHE A 1 98 ? -1.423 2.156 -7.736 1.00 95.88 98 PHE A O 1
ATOM 802 N N . LEU A 1 99 ? -0.503 3.096 -9.547 1.00 98.00 99 LEU A N 1
ATOM 803 C CA . LEU A 1 99 ? 0.109 4.215 -8.811 1.00 98.00 99 LEU A CA 1
ATOM 804 C C . LEU A 1 99 ? -0.962 5.034 -8.067 1.00 98.00 99 LEU A C 1
ATOM 806 O O . LEU A 1 99 ? -0.790 5.355 -6.890 1.00 98.00 99 LEU A O 1
ATOM 810 N N . ALA A 1 100 ? -2.086 5.336 -8.726 1.00 97.56 100 ALA A N 1
ATOM 811 C CA . ALA A 1 100 ? -3.202 6.065 -8.121 1.00 97.56 100 ALA A CA 1
ATOM 812 C C . ALA A 1 100 ? -3.893 5.270 -6.996 1.00 97.56 100 ALA A C 1
ATOM 814 O O . ALA A 1 100 ? -4.264 5.843 -5.964 1.00 97.56 100 ALA A O 1
ATOM 815 N N . ARG A 1 101 ? -4.032 3.947 -7.159 1.00 96.44 101 ARG A N 1
ATOM 816 C CA . ARG A 1 101 ? -4.534 3.055 -6.100 1.00 96.44 101 ARG A CA 1
ATOM 817 C C . ARG A 1 101 ? -3.607 3.014 -4.898 1.00 96.44 101 ARG A C 1
ATOM 819 O O . ARG A 1 101 ? -4.099 3.113 -3.783 1.00 96.44 101 ARG A O 1
ATOM 826 N N . GLN A 1 102 ? -2.298 2.918 -5.108 1.00 98.12 102 GLN A N 1
ATOM 827 C CA . GLN A 1 102 ? -1.323 2.913 -4.017 1.00 98.12 102 GLN A CA 1
ATOM 828 C C . GLN A 1 102 ? -1.336 4.242 -3.264 1.00 98.12 102 GLN A C 1
ATOM 830 O O . GLN A 1 102 ? -1.420 4.240 -2.042 1.00 98.12 102 GLN A O 1
ATOM 835 N N . LEU A 1 103 ? -1.381 5.373 -3.976 1.00 98.62 103 LEU A N 1
ATOM 836 C CA . LEU A 1 103 ? -1.552 6.688 -3.354 1.00 98.62 103 LEU A CA 1
ATOM 837 C C . LEU A 1 103 ? -2.827 6.752 -2.493 1.00 98.62 103 LEU A C 1
ATOM 839 O O . LEU A 1 103 ? -2.789 7.221 -1.358 1.00 98.62 103 LEU A O 1
ATOM 843 N N . SER A 1 104 ? -3.949 6.250 -3.017 1.00 98.44 104 SER A N 1
ATOM 844 C CA . SER A 1 104 ? -5.221 6.190 -2.283 1.00 98.44 104 SER A CA 1
ATOM 845 C C . SER A 1 104 ? -5.132 5.290 -1.051 1.00 98.44 104 SER A C 1
ATOM 847 O O . SER A 1 104 ? -5.544 5.707 0.029 1.00 98.44 104 SER A O 1
ATOM 849 N N . ALA A 1 105 ? -4.534 4.105 -1.193 1.00 98.25 105 ALA A N 1
ATOM 850 C CA . ALA A 1 105 ? -4.329 3.170 -0.098 1.00 98.25 105 ALA A CA 1
ATOM 851 C C . ALA A 1 105 ? -3.461 3.801 0.996 1.00 98.25 105 ALA A C 1
ATOM 853 O O . ALA A 1 105 ? -3.812 3.719 2.162 1.00 98.25 105 ALA A O 1
ATOM 854 N N . GLY A 1 106 ? -2.402 4.526 0.636 1.00 98.50 106 GLY A N 1
ATOM 855 C CA . GLY A 1 106 ? -1.581 5.274 1.588 1.00 98.50 106 GLY A CA 1
ATOM 856 C C . GLY A 1 106 ? -2.370 6.298 2.400 1.00 98.50 106 GLY A C 1
ATOM 857 O O . GLY A 1 106 ? -2.208 6.394 3.615 1.00 98.50 106 GLY A O 1
ATOM 858 N N . MET A 1 107 ? -3.272 7.038 1.748 1.00 98.75 107 MET A N 1
ATOM 859 C CA . MET A 1 107 ? -4.164 7.970 2.447 1.00 98.75 107 MET A CA 1
ATOM 860 C C . MET A 1 107 ? -5.117 7.234 3.397 1.00 98.75 107 MET A C 1
ATOM 862 O O . MET A 1 107 ? -5.350 7.691 4.513 1.00 98.75 107 MET A O 1
ATOM 866 N N . MET A 1 108 ? -5.655 6.089 2.972 1.00 98.62 108 MET A N 1
ATOM 867 C CA . MET A 1 108 ? -6.544 5.262 3.793 1.00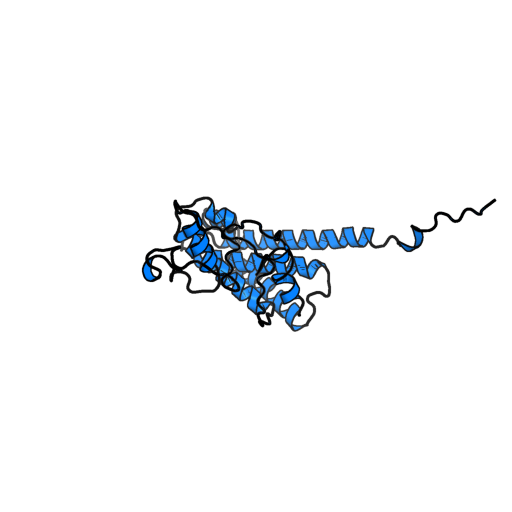 98.62 108 MET A CA 1
ATOM 868 C C . MET A 1 108 ? -5.809 4.539 4.926 1.00 98.62 108 MET A C 1
ATOM 870 O O . MET A 1 108 ? -6.392 4.337 5.985 1.00 98.62 108 MET A O 1
ATOM 874 N N . ALA A 1 109 ? -4.518 4.242 4.779 1.00 98.50 109 ALA A N 1
ATOM 875 C CA . ALA A 1 109 ? -3.693 3.720 5.864 1.00 98.50 109 ALA A CA 1
ATOM 876 C C . ALA A 1 109 ? -3.589 4.722 7.020 1.00 98.50 109 ALA A C 1
ATOM 878 O O . ALA A 1 109 ? -3.580 4.310 8.177 1.00 98.50 109 ALA A O 1
ATOM 879 N N . ARG A 1 110 ? -3.576 6.037 6.742 1.00 98.19 110 ARG A N 1
ATOM 880 C CA . ARG A 1 110 ? -3.647 7.043 7.812 1.00 98.19 110 ARG A CA 1
ATOM 881 C C . ARG A 1 110 ? -4.976 6.978 8.561 1.00 98.19 110 ARG A C 1
ATOM 883 O O . ARG A 1 110 ? -4.960 6.949 9.785 1.00 98.19 110 ARG A O 1
ATOM 890 N N . VAL A 1 111 ? -6.092 6.891 7.836 1.00 98.44 111 VAL A N 1
ATOM 891 C CA . VAL A 1 111 ? -7.425 6.716 8.441 1.00 98.44 111 VAL A CA 1
ATOM 892 C C . VAL A 1 111 ? -7.456 5.462 9.314 1.00 98.44 111 VAL A C 1
ATOM 894 O O . VAL A 1 111 ? -7.954 5.507 10.430 1.00 98.44 111 VAL A O 1
ATOM 897 N N . PHE A 1 112 ? -6.874 4.361 8.838 1.00 98.38 112 PHE A N 1
ATOM 898 C CA . PHE A 1 112 ? -6.816 3.117 9.594 1.00 98.38 112 PHE A CA 1
ATOM 899 C C . PHE A 1 112 ? -6.014 3.273 10.897 1.00 98.38 112 PHE A C 1
ATOM 901 O O . PHE A 1 112 ? -6.483 2.856 11.951 1.00 98.38 112 PHE A O 1
ATOM 908 N N . VAL A 1 113 ? -4.853 3.936 10.855 1.00 98.06 113 VAL A N 1
ATOM 909 C CA . VAL A 1 113 ? -4.077 4.260 12.066 1.00 98.06 113 VAL A CA 1
ATOM 910 C C . VAL A 1 113 ? -4.883 5.135 13.033 1.00 98.06 113 VAL A C 1
ATOM 912 O O . VAL A 1 113 ? -4.866 4.877 14.228 1.00 98.06 113 VAL A O 1
ATOM 915 N N . ASP A 1 114 ? -5.623 6.129 12.539 1.00 97.31 114 ASP A N 1
ATOM 916 C CA . ASP A 1 114 ? -6.413 7.037 13.385 1.00 97.31 114 ASP A CA 1
ATOM 917 C C . ASP A 1 114 ? -7.606 6.364 14.075 1.00 97.31 114 ASP A C 1
ATOM 919 O O . ASP A 1 114 ? -8.040 6.809 15.137 1.00 97.31 114 ASP A O 1
ATOM 923 N N . LEU A 1 115 ? -8.151 5.301 13.480 1.00 97.44 115 LEU A N 1
ATOM 924 C CA . LEU A 1 115 ? -9.306 4.581 14.020 1.00 97.44 115 LEU A CA 1
ATOM 925 C C . LEU A 1 115 ? -8.954 3.626 15.168 1.00 97.44 115 LEU A C 1
ATOM 927 O O . LEU A 1 115 ? -9.865 3.161 15.858 1.00 97.44 115 LEU A O 1
ATOM 931 N N . HIS A 1 116 ? -7.674 3.308 15.381 1.00 96.69 116 HIS A N 1
ATOM 932 C CA 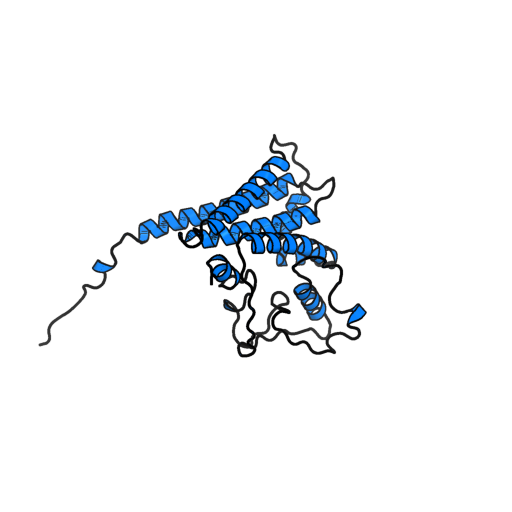. HIS A 1 116 ? -7.268 2.310 16.369 1.00 96.69 116 HIS A CA 1
ATOM 933 C C . HIS A 1 116 ? -6.085 2.755 17.222 1.00 96.69 116 HIS A C 1
ATOM 935 O O . HIS A 1 116 ? -5.033 3.131 16.720 1.00 96.69 116 HIS A O 1
ATOM 941 N N . GLU A 1 117 ? -6.216 2.563 18.532 1.00 93.12 117 GLU A N 1
ATOM 942 C CA . GLU A 1 117 ? -5.161 2.795 19.527 1.00 93.12 117 GLU A CA 1
ATOM 943 C C . GLU A 1 117 ? -4.135 1.635 19.581 1.00 93.12 117 GLU A C 1
ATOM 945 O O . GLU A 1 117 ? -3.757 1.173 20.655 1.00 93.12 117 GLU A O 1
ATOM 950 N N . ASP A 1 118 ? -3.724 1.092 18.429 1.00 95.69 118 ASP A N 1
ATOM 951 C CA . ASP A 1 118 ? -2.762 -0.019 18.343 1.00 95.69 118 ASP A CA 1
ATOM 952 C C . ASP A 1 118 ? -1.402 0.455 17.806 1.00 95.69 118 ASP A C 1
ATOM 954 O O . ASP A 1 118 ? -1.228 0.670 16.606 1.00 95.69 118 ASP A O 1
ATOM 958 N N . ASP A 1 119 ? -0.407 0.537 18.692 1.00 95.12 119 ASP A N 1
ATOM 959 C CA . ASP A 1 119 ? 0.961 0.974 18.372 1.00 95.12 119 ASP A CA 1
ATOM 960 C C . ASP A 1 119 ? 1.693 0.064 17.363 1.00 95.12 119 ASP A C 1
ATOM 962 O O . ASP A 1 119 ? 2.677 0.467 16.730 1.00 95.12 119 ASP A O 1
ATOM 966 N N . GLN A 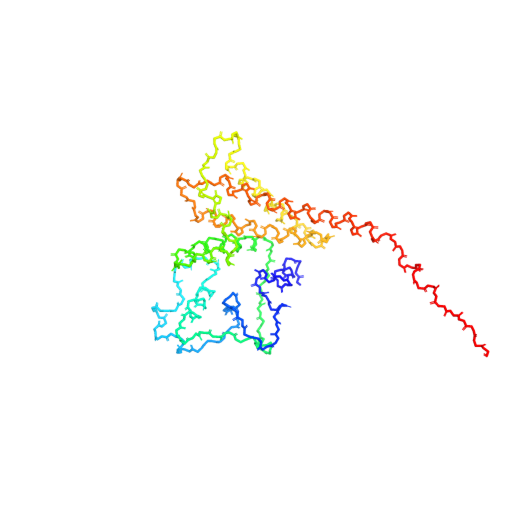1 120 ? 1.243 -1.183 17.185 1.00 96.31 120 GLN A N 1
ATOM 967 C CA . GLN A 1 120 ? 1.802 -2.090 16.181 1.00 96.31 120 GLN A CA 1
ATOM 968 C C . GLN A 1 120 ? 1.199 -1.851 14.794 1.00 96.31 120 GLN A C 1
ATOM 970 O O . GLN A 1 120 ? 1.826 -2.200 13.792 1.00 96.31 120 GLN A O 1
ATOM 975 N N . LEU A 1 121 ? 0.025 -1.220 14.694 1.00 96.94 121 LEU A N 1
ATOM 976 C CA . LEU A 1 121 ? -0.674 -1.028 13.423 1.00 96.94 121 LEU A CA 1
ATOM 977 C C . LEU A 1 121 ? 0.154 -0.239 12.387 1.00 96.94 121 LEU A C 1
ATOM 979 O O . LEU A 1 121 ? 0.245 -0.704 11.249 1.00 96.94 121 LEU A O 1
ATOM 983 N N . PRO A 1 122 ? 0.870 0.854 12.731 1.00 98.00 122 PRO A N 1
ATOM 984 C CA . PRO A 1 122 ? 1.779 1.510 11.788 1.00 98.00 122 PRO A CA 1
ATOM 985 C C . PRO A 1 122 ? 2.886 0.593 11.244 1.00 98.00 122 PRO A C 1
ATOM 987 O O . PRO A 1 122 ? 3.340 0.780 10.113 1.00 98.00 122 PRO A O 1
ATOM 990 N N . HIS A 1 123 ? 3.340 -0.391 12.028 1.00 97.62 123 HIS A N 1
ATOM 991 C CA . HIS A 1 123 ? 4.351 -1.360 11.599 1.00 97.62 123 HIS A CA 1
ATOM 992 C C . HIS A 1 123 ? 3.753 -2.391 10.642 1.00 97.62 123 HIS A C 1
ATOM 994 O O . HIS A 1 123 ? 4.337 -2.643 9.589 1.00 97.62 123 HIS A O 1
ATOM 1000 N N . LEU A 1 124 ? 2.569 -2.918 10.970 1.00 96.38 124 LEU A N 1
ATOM 1001 C CA . LEU A 1 124 ? 1.825 -3.850 10.116 1.00 96.38 124 LEU A CA 1
ATOM 1002 C C . LEU A 1 124 ? 1.487 -3.224 8.755 1.00 96.38 124 LEU A C 1
ATOM 1004 O O . LEU A 1 124 ? 1.609 -3.870 7.721 1.00 96.38 124 LEU A O 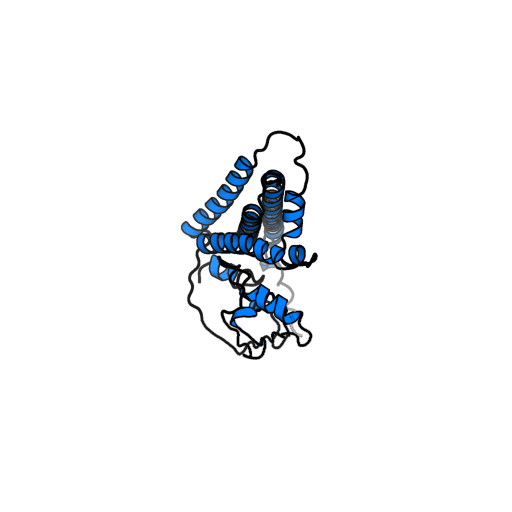1
ATOM 1008 N N . LEU A 1 125 ? 1.154 -1.932 8.747 1.00 97.00 125 LEU A N 1
ATOM 1009 C CA . LEU A 1 125 ? 0.862 -1.163 7.537 1.00 97.00 125 LEU A CA 1
ATOM 1010 C C . LEU A 1 125 ? 2.115 -0.670 6.791 1.00 97.00 125 LEU A C 1
ATOM 1012 O O . LEU A 1 125 ? 1.990 -0.039 5.742 1.00 97.00 125 LEU A O 1
ATOM 1016 N N . GLY A 1 126 ? 3.324 -0.902 7.316 1.00 96.75 126 GLY A N 1
ATOM 1017 C CA . GLY A 1 126 ? 4.574 -0.468 6.682 1.00 96.75 126 GLY A CA 1
ATOM 1018 C C . GLY A 1 126 ? 4.802 1.053 6.670 1.00 96.75 126 GLY A C 1
ATOM 1019 O O . GLY A 1 126 ? 5.592 1.553 5.866 1.00 96.75 126 GLY A O 1
ATOM 1020 N N . VAL A 1 127 ? 4.133 1.801 7.552 1.00 98.12 127 VAL A N 1
ATOM 1021 C CA . VAL A 1 127 ? 4.177 3.277 7.615 1.00 98.12 127 VAL A CA 1
ATOM 1022 C C . VAL A 1 127 ? 4.886 3.820 8.856 1.00 98.12 127 VAL A C 1
ATOM 1024 O O . VAL A 1 127 ? 5.150 5.017 8.923 1.00 98.12 127 VAL A O 1
ATOM 1027 N N . ALA A 1 128 ? 5.281 2.967 9.806 1.00 98.06 128 ALA A N 1
ATOM 1028 C CA . ALA A 1 128 ? 5.939 3.379 11.052 1.00 98.06 128 ALA A CA 1
ATOM 1029 C C . ALA A 1 128 ? 7.168 4.285 10.834 1.00 98.06 128 ALA A C 1
ATOM 1031 O O . ALA A 1 128 ? 7.302 5.322 11.480 1.00 98.06 128 ALA A O 1
ATOM 1032 N N . ARG A 1 129 ? 8.048 3.947 9.877 1.00 97.62 129 ARG A N 1
ATOM 1033 C CA . ARG A 1 129 ? 9.236 4.769 9.561 1.00 97.62 129 ARG A CA 1
ATOM 1034 C C . ARG A 1 129 ? 8.867 6.131 8.968 1.00 97.62 129 ARG A C 1
ATOM 1036 O O . ARG A 1 129 ? 9.553 7.112 9.238 1.00 97.62 129 ARG A O 1
ATOM 1043 N N . VAL A 1 130 ? 7.796 6.190 8.174 1.00 97.75 130 VAL A N 1
ATOM 1044 C CA . VAL A 1 130 ? 7.290 7.441 7.589 1.00 97.75 130 VAL A CA 1
ATOM 1045 C C . VAL A 1 130 ? 6.700 8.322 8.684 1.00 97.75 130 VAL A C 1
ATOM 1047 O O . VAL A 1 130 ? 7.031 9.501 8.747 1.00 97.75 130 VAL A O 1
ATOM 1050 N N . LEU A 1 131 ? 5.895 7.742 9.579 1.00 96.62 131 LEU A N 1
ATOM 1051 C CA . LEU A 1 131 ? 5.334 8.441 10.733 1.00 96.62 131 LEU A CA 1
ATOM 1052 C C . LEU A 1 131 ? 6.444 9.033 11.613 1.00 96.62 131 LEU A C 1
ATOM 1054 O O . LEU A 1 131 ? 6.459 10.235 11.856 1.00 96.62 131 LEU A O 1
ATOM 1058 N N . GLN A 1 132 ? 7.452 8.226 11.958 1.00 95.81 132 GLN A N 1
ATOM 1059 C CA . GLN A 1 132 ? 8.617 8.692 12.709 1.00 95.81 132 GLN A CA 1
ATOM 1060 C C . GLN A 1 132 ? 9.363 9.824 11.983 1.00 95.81 132 GLN A C 1
ATOM 1062 O O . GLN A 1 132 ? 9.830 10.764 12.618 1.00 95.81 132 GLN A O 1
ATOM 1067 N N . ALA A 1 133 ? 9.509 9.752 10.656 1.00 95.06 133 ALA A N 1
ATOM 1068 C CA . ALA A 1 133 ? 10.168 10.805 9.886 1.00 95.06 133 ALA A CA 1
ATOM 1069 C C . ALA A 1 133 ? 9.382 12.125 9.895 1.00 95.06 133 ALA A C 1
ATOM 1071 O O . ALA A 1 133 ? 10.005 13.180 9.957 1.00 95.06 133 ALA A O 1
ATOM 1072 N N . LEU A 1 134 ? 8.046 12.071 9.880 1.00 94.81 134 LEU A N 1
ATOM 1073 C CA . LEU A 1 134 ? 7.182 13.254 9.977 1.00 94.81 134 LEU A CA 1
ATOM 1074 C C . LEU A 1 134 ? 7.267 13.938 11.347 1.00 94.81 134 LEU A C 1
ATOM 1076 O O . LEU A 1 134 ? 7.122 15.155 11.421 1.00 94.81 134 LEU A O 1
ATOM 1080 N N . GLU A 1 135 ? 7.502 13.170 12.412 1.00 93.12 135 GLU A N 1
ATOM 1081 C CA . GLU A 1 135 ? 7.596 13.664 13.793 1.00 93.12 135 GLU A CA 1
ATOM 1082 C C . GLU A 1 135 ? 8.973 14.234 14.148 1.00 93.12 135 GLU A C 1
ATOM 1084 O O . GLU A 1 135 ? 9.100 15.001 15.106 1.00 93.12 135 GLU A O 1
ATOM 1089 N N . LYS A 1 136 ? 10.021 13.875 13.393 1.00 87.12 136 LYS A N 1
ATOM 1090 C CA . LYS A 1 136 ? 11.366 14.409 13.626 1.00 87.12 136 LYS A CA 1
ATOM 1091 C C . LYS A 1 136 ? 11.344 15.931 13.493 1.00 87.12 136 LYS A C 1
ATOM 1093 O O . LYS A 1 136 ? 10.912 16.421 12.446 1.00 87.12 136 LYS A O 1
ATOM 1098 N N . PRO A 1 137 ? 11.879 16.682 14.474 1.00 78.31 137 PRO A N 1
ATOM 1099 C CA . PRO A 1 137 ? 12.047 18.117 14.327 1.00 78.31 137 PRO A CA 1
ATOM 1100 C C . PRO A 1 137 ? 12.787 18.407 13.017 1.00 78.31 137 PRO A C 1
ATOM 1102 O O . PRO A 1 137 ? 13.724 17.671 12.691 1.00 78.31 137 PRO A O 1
ATOM 1105 N N . PRO A 1 138 ? 12.382 19.428 12.246 1.00 69.31 138 PRO A N 1
ATOM 1106 C CA . PRO A 1 138 ? 13.150 19.835 11.084 1.00 69.31 138 PRO A CA 1
ATOM 1107 C C . PRO A 1 138 ? 14.556 20.206 11.554 1.00 69.31 138 PRO A C 1
ATOM 1109 O O . PRO A 1 138 ? 14.745 21.200 12.257 1.00 69.31 138 PRO A O 1
ATOM 1112 N N . GLU A 1 139 ? 15.546 19.378 11.215 1.00 66.06 139 GLU A N 1
ATOM 1113 C CA . GLU A 1 139 ? 16.936 19.780 11.358 1.00 66.06 139 GLU A CA 1
ATOM 1114 C C . GLU A 1 139 ? 17.118 21.027 10.490 1.00 66.06 139 GLU A C 1
ATOM 1116 O O . GLU A 1 139 ? 16.708 21.056 9.331 1.00 66.06 139 GLU A O 1
ATOM 1121 N N . LEU A 1 140 ? 17.735 22.072 11.044 1.00 49.12 140 LEU A N 1
ATOM 1122 C CA . LEU A 1 140 ? 18.090 23.308 10.330 1.00 49.12 140 LEU A CA 1
ATOM 1123 C C . LEU A 1 140 ? 19.156 23.083 9.225 1.00 49.12 140 LEU A C 1
ATOM 1125 O O . LEU A 1 140 ? 19.832 24.021 8.807 1.00 49.12 140 LEU A O 1
ATOM 1129 N N . ALA A 1 141 ? 19.320 21.847 8.750 1.00 49.78 141 ALA A N 1
ATOM 1130 C CA . ALA A 1 141 ? 20.344 21.413 7.817 1.00 49.78 141 ALA A CA 1
ATOM 1131 C C . ALA A 1 141 ? 19.910 21.638 6.354 1.00 49.78 141 ALA A C 1
ATOM 1133 O O . ALA A 1 141 ? 19.155 20.868 5.768 1.00 49.78 141 ALA A O 1
ATOM 1134 N N . GLU A 1 142 ? 20.409 22.743 5.799 1.00 53.34 142 GLU A N 1
ATOM 1135 C CA . GLU A 1 142 ? 20.812 22.962 4.401 1.00 53.34 142 GLU A CA 1
ATOM 1136 C C . GLU A 1 142 ? 19.903 22.424 3.267 1.00 53.34 142 GLU A C 1
ATOM 1138 O O . GLU A 1 142 ? 20.132 21.384 2.656 1.00 53.34 142 GLU A O 1
ATOM 1143 N N . GLY A 1 143 ? 18.954 23.268 2.849 1.00 61.69 143 GLY A N 1
ATOM 1144 C CA . GLY A 1 143 ? 18.825 23.635 1.430 1.00 61.69 143 GLY A CA 1
ATOM 1145 C C . GLY A 1 143 ? 17.946 22.788 0.506 1.00 61.69 143 GLY A C 1
ATOM 1146 O O . GLY A 1 143 ? 17.648 23.269 -0.584 1.00 61.69 143 GLY A O 1
ATOM 1147 N N . ILE A 1 144 ? 17.490 21.593 0.896 1.00 74.38 144 ILE A N 1
ATOM 1148 C CA . ILE A 1 144 ? 16.560 20.810 0.060 1.00 74.38 144 ILE A CA 1
ATOM 1149 C C . ILE A 1 144 ? 15.120 21.066 0.500 1.00 74.38 144 ILE A C 1
ATOM 1151 O O . ILE A 1 144 ? 14.711 20.700 1.603 1.00 74.38 144 ILE A O 1
ATOM 1155 N N . LEU A 1 145 ? 14.329 21.678 -0.381 1.00 84.44 145 LEU A N 1
ATOM 1156 C CA . LEU A 1 145 ? 12.927 21.956 -0.105 1.00 84.44 145 LEU A CA 1
ATOM 1157 C C . LEU A 1 145 ? 12.088 20.686 -0.283 1.00 84.44 145 LEU A C 1
ATOM 1159 O O . LEU A 1 145 ? 12.314 19.886 -1.192 1.00 84.44 145 LEU A O 1
ATOM 1163 N N . ALA A 1 146 ? 11.042 20.534 0.533 1.00 87.56 146 ALA A N 1
ATOM 1164 C CA . ALA A 1 146 ? 10.066 19.455 0.359 1.00 87.56 146 ALA A CA 1
ATOM 1165 C C . ALA A 1 146 ? 9.475 19.436 -1.066 1.00 87.56 146 ALA A C 1
ATOM 1167 O O . ALA A 1 146 ? 9.206 18.367 -1.610 1.00 87.56 146 ALA A O 1
ATOM 1168 N N . SER A 1 147 ? 9.329 20.606 -1.698 1.00 91.12 147 SER A N 1
ATOM 1169 C CA . SER A 1 147 ? 8.898 20.737 -3.093 1.00 91.12 147 SER A CA 1
ATOM 1170 C C . SER A 1 147 ? 9.836 20.046 -4.081 1.00 91.12 147 SER A C 1
ATOM 1172 O O . SER A 1 147 ? 9.356 19.435 -5.033 1.00 91.12 147 SER A O 1
ATOM 1174 N N . ASP A 1 148 ? 11.149 20.099 -3.852 1.00 93.44 148 ASP A N 1
ATOM 1175 C CA . ASP A 1 148 ? 12.139 19.494 -4.746 1.00 93.44 148 ASP A CA 1
ATOM 1176 C C . ASP A 1 148 ? 12.063 17.968 -4.661 1.00 93.44 148 ASP A C 1
ATOM 1178 O O . ASP A 1 148 ? 12.038 17.275 -5.678 1.00 93.44 148 ASP A O 1
ATOM 1182 N N . LEU A 1 149 ? 11.925 17.437 -3.445 1.00 95.12 149 LEU A N 1
ATOM 1183 C CA . LEU A 1 149 ? 11.750 16.003 -3.209 1.00 95.12 149 LEU A CA 1
ATOM 1184 C C . LEU A 1 149 ? 10.425 15.496 -3.798 1.00 95.12 149 LEU A C 1
ATOM 1186 O O . LEU A 1 149 ? 10.384 14.444 -4.436 1.00 95.12 149 LEU A O 1
ATOM 1190 N N . LEU A 1 150 ? 9.339 16.259 -3.654 1.00 95.19 150 LEU A N 1
ATOM 1191 C CA . LEU A 1 150 ? 8.060 15.935 -4.289 1.00 95.19 150 LEU A CA 1
ATOM 1192 C C . LEU A 1 150 ? 8.164 15.944 -5.819 1.00 95.19 150 LEU A C 1
ATOM 1194 O O . LEU A 1 150 ? 7.618 15.053 -6.469 1.00 95.19 150 LEU A O 1
ATOM 1198 N N . ALA A 1 151 ? 8.903 16.891 -6.402 1.00 97.00 151 ALA A N 1
ATOM 1199 C CA . ALA A 1 151 ? 9.155 16.910 -7.839 1.00 97.00 151 ALA A CA 1
ATOM 1200 C C . ALA A 1 151 ? 9.943 15.671 -8.301 1.00 97.00 151 ALA A C 1
ATOM 1202 O O . ALA A 1 151 ? 9.621 15.097 -9.342 1.00 97.00 151 ALA A O 1
ATOM 1203 N N . MET A 1 152 ? 10.920 15.200 -7.517 1.00 97.62 152 MET A N 1
ATOM 1204 C CA . MET A 1 152 ? 11.636 13.947 -7.798 1.00 97.62 152 MET A CA 1
ATOM 1205 C C . MET A 1 152 ? 10.707 12.727 -7.740 1.00 97.62 152 MET A C 1
ATOM 1207 O O . MET A 1 152 ? 10.750 11.883 -8.637 1.00 97.62 152 MET A O 1
ATOM 1211 N N . ILE A 1 153 ? 9.829 12.656 -6.734 1.00 98.12 153 ILE A N 1
ATOM 1212 C CA . ILE A 1 153 ? 8.797 11.612 -6.612 1.00 98.12 153 ILE A CA 1
ATOM 1213 C C . ILE A 1 153 ? 7.890 11.600 -7.852 1.00 98.12 153 ILE A C 1
ATOM 1215 O O . ILE A 1 153 ? 7.667 10.545 -8.455 1.00 98.12 153 ILE A O 1
ATOM 1219 N N . GLU A 1 154 ? 7.406 12.764 -8.293 1.00 98.19 154 GLU A N 1
ATOM 1220 C CA . GLU A 1 154 ? 6.608 12.857 -9.520 1.00 98.19 154 GLU A CA 1
ATOM 1221 C C . GLU A 1 154 ? 7.415 12.521 -10.780 1.00 98.19 154 GLU A C 1
ATOM 1223 O O . GLU A 1 154 ? 6.862 11.945 -11.721 1.00 98.19 154 GLU A O 1
ATOM 1228 N N . GLY A 1 155 ? 8.720 12.799 -10.795 1.00 98.38 155 GLY A N 1
ATOM 1229 C CA . GLY A 1 155 ? 9.641 12.367 -11.845 1.00 98.38 155 GLY A CA 1
ATOM 1230 C C . GLY A 1 155 ? 9.701 10.842 -11.978 1.00 98.38 155 GLY A C 1
ATOM 1231 O O . GLY A 1 155 ? 9.519 10.318 -13.079 1.00 98.38 155 GLY A O 1
ATOM 1232 N N . VAL A 1 156 ? 9.857 10.122 -10.860 1.00 98.12 156 VAL A N 1
ATOM 1233 C CA . VAL A 1 156 ? 9.835 8.646 -10.823 1.00 98.12 156 VAL A CA 1
ATOM 1234 C C . VAL A 1 156 ? 8.514 8.110 -11.379 1.00 98.12 156 VAL A C 1
ATOM 1236 O O . VAL A 1 156 ? 8.509 7.286 -12.296 1.00 98.12 156 VAL A O 1
ATOM 1239 N N . LYS A 1 157 ? 7.382 8.621 -10.882 1.00 98.25 157 LYS A N 1
ATOM 1240 C CA . LYS A 1 157 ? 6.040 8.207 -11.326 1.00 98.25 157 LYS A CA 1
ATOM 1241 C C . LYS A 1 157 ? 5.833 8.473 -12.815 1.00 98.25 157 LYS A C 1
ATOM 1243 O O . LYS A 1 157 ? 5.300 7.633 -13.538 1.00 98.25 157 LYS A O 1
ATOM 1248 N N . SER A 1 158 ? 6.271 9.635 -13.290 1.00 98.12 158 SER A N 1
ATOM 1249 C CA . SER A 1 158 ? 6.185 10.016 -14.701 1.00 98.12 158 SER A CA 1
ATOM 1250 C C . SER A 1 158 ? 7.000 9.087 -15.590 1.00 98.12 158 SER A C 1
ATOM 1252 O O . SER A 1 158 ? 6.517 8.671 -16.641 1.00 98.12 158 SER A O 1
ATOM 1254 N N . TRP A 1 159 ? 8.196 8.693 -15.158 1.00 96.94 159 TRP A N 1
ATOM 1255 C CA . TRP A 1 159 ? 9.011 7.754 -15.915 1.00 96.94 159 TRP A CA 1
ATOM 1256 C C . TRP A 1 159 ? 8.385 6.357 -15.994 1.00 96.94 159 TRP A C 1
ATOM 1258 O O . TRP A 1 159 ? 8.332 5.785 -17.082 1.00 96.94 159 TRP A O 1
ATOM 1268 N N . VAL A 1 160 ? 7.817 5.847 -14.893 1.00 97.75 160 VAL A N 1
ATOM 1269 C CA . VAL A 1 160 ? 7.057 4.582 -14.894 1.00 97.75 160 VAL A CA 1
ATOM 1270 C C . VAL A 1 160 ? 5.897 4.640 -15.895 1.00 97.75 160 VAL A C 1
ATOM 1272 O O . VAL A 1 160 ? 5.739 3.731 -16.710 1.00 97.75 160 VAL A O 1
ATOM 1275 N N . ARG A 1 161 ? 5.127 5.737 -15.904 1.00 97.19 161 ARG A N 1
ATOM 1276 C CA . ARG A 1 161 ? 4.030 5.945 -16.868 1.00 97.19 161 ARG A CA 1
ATOM 1277 C C . ARG A 1 161 ? 4.521 5.952 -18.311 1.00 97.19 161 ARG A C 1
ATOM 1279 O O . ARG A 1 161 ? 3.878 5.368 -19.178 1.00 97.19 161 ARG A O 1
ATOM 1286 N N . VAL A 1 162 ? 5.641 6.621 -18.585 1.00 97.12 162 VAL A N 1
ATOM 1287 C CA . VAL A 1 162 ? 6.235 6.654 -19.928 1.00 97.12 162 VAL A CA 1
ATOM 1288 C C . VAL A 1 162 ? 6.687 5.255 -20.343 1.00 97.12 162 VAL A C 1
ATOM 1290 O O . VAL A 1 162 ? 6.365 4.828 -21.450 1.00 97.12 162 VAL A O 1
ATOM 1293 N N . ALA A 1 163 ? 7.370 4.517 -19.466 1.00 95.94 163 ALA A N 1
ATOM 1294 C CA . ALA A 1 163 ? 7.810 3.153 -19.743 1.00 95.94 163 ALA A CA 1
ATOM 1295 C C . ALA A 1 163 ? 6.631 2.214 -20.050 1.00 95.94 163 ALA A C 1
ATOM 1297 O O . ALA A 1 163 ? 6.714 1.429 -20.995 1.00 95.94 163 ALA A O 1
ATOM 1298 N N . ASP A 1 164 ? 5.527 2.329 -19.307 1.00 96.25 164 ASP A N 1
ATOM 1299 C CA . ASP A 1 164 ? 4.305 1.553 -19.546 1.00 96.25 164 ASP A CA 1
ATOM 1300 C C . ASP A 1 164 ? 3.637 1.927 -20.879 1.00 96.25 164 ASP A C 1
ATOM 1302 O O . ASP A 1 164 ? 3.374 1.063 -21.713 1.00 96.25 164 ASP A O 1
ATOM 1306 N N . ARG A 1 165 ? 3.453 3.230 -21.148 1.00 95.38 165 ARG A N 1
ATOM 1307 C CA . ARG A 1 165 ? 2.857 3.726 -22.407 1.00 95.38 165 ARG A CA 1
ATOM 1308 C C . ARG A 1 165 ? 3.676 3.358 -23.640 1.00 95.38 165 ARG A C 1
ATOM 1310 O O . ARG A 1 165 ? 3.107 3.106 -24.697 1.00 95.38 165 ARG A O 1
ATOM 1317 N N . MET A 1 166 ? 4.999 3.323 -23.508 1.00 95.50 166 MET A N 1
ATOM 1318 C CA . MET A 1 166 ? 5.907 2.863 -24.560 1.00 95.50 166 MET A CA 1
ATOM 1319 C C . MET A 1 166 ? 6.002 1.331 -24.644 1.00 95.50 166 MET A C 1
ATOM 1321 O O . MET A 1 166 ? 6.805 0.830 -25.426 1.00 95.50 166 MET A O 1
ATOM 1325 N N . GLN A 1 167 ? 5.231 0.591 -23.837 1.00 93.62 167 GLN A N 1
ATOM 1326 C CA . GLN A 1 167 ? 5.239 -0.873 -23.763 1.00 93.62 167 GLN A CA 1
ATOM 1327 C C . GLN A 1 167 ? 6.635 -1.457 -23.490 1.00 93.62 167 GLN A C 1
ATOM 1329 O O . GLN A 1 167 ? 6.995 -2.520 -23.990 1.00 93.62 167 GLN A O 1
ATOM 1334 N N . ARG A 1 168 ? 7.444 -0.744 -22.697 1.00 94.56 168 ARG A N 1
ATOM 1335 C CA . ARG A 1 168 ? 8.807 -1.159 -22.330 1.00 94.56 168 ARG A CA 1
ATOM 1336 C C . ARG A 1 168 ? 8.840 -1.964 -21.038 1.00 94.56 168 ARG A C 1
ATOM 1338 O O . ARG A 1 168 ? 9.778 -2.727 -20.833 1.00 94.56 168 ARG A O 1
ATOM 1345 N N . LEU A 1 169 ? 7.846 -1.816 -20.163 1.00 94.44 169 LEU A N 1
ATOM 1346 C CA . LEU A 1 169 ? 7.787 -2.594 -18.925 1.00 94.44 169 LEU A CA 1
ATOM 1347 C C . LEU A 1 169 ? 7.791 -4.102 -19.219 1.00 94.44 169 LEU A C 1
ATOM 1349 O O . LEU A 1 169 ? 7.146 -4.574 -20.151 1.00 94.44 169 LEU A O 1
ATOM 1353 N N . GLY A 1 170 ? 8.567 -4.848 -18.432 1.00 91.94 170 GLY A N 1
ATOM 1354 C CA . GLY A 1 170 ? 8.838 -6.271 -18.652 1.00 91.94 170 GLY A CA 1
ATOM 1355 C C . GLY A 1 170 ? 9.936 -6.600 -19.665 1.00 91.94 170 GLY A C 1
ATOM 1356 O O . GLY A 1 170 ? 10.358 -7.748 -19.729 1.00 91.94 170 GLY A O 1
ATOM 1357 N N . SER A 1 171 ? 10.471 -5.621 -20.408 1.00 92.44 171 SER A N 1
ATOM 1358 C CA . SER A 1 171 ? 11.593 -5.878 -21.327 1.00 92.44 171 SER A CA 1
ATOM 1359 C C . SER A 1 171 ? 12.946 -6.063 -20.629 1.00 92.44 171 SER A C 1
ATOM 1361 O O . SER A 1 171 ? 13.929 -6.395 -21.282 1.00 92.44 171 SER A O 1
ATOM 1363 N N . GLN A 1 172 ? 13.025 -5.746 -19.340 1.00 90.88 172 GLN A N 1
ATOM 1364 C CA . GLN A 1 172 ? 14.202 -5.872 -18.492 1.00 90.88 172 GLN A CA 1
ATOM 1365 C C . GLN A 1 172 ? 13.760 -6.495 -17.174 1.00 90.88 172 GLN A C 1
ATOM 1367 O O . GLN A 1 172 ? 12.658 -6.228 -16.692 1.00 90.88 172 GLN A O 1
ATOM 1372 N N . TRP A 1 173 ? 14.617 -7.327 -16.600 1.00 86.56 173 TRP A N 1
ATOM 1373 C CA . TRP A 1 173 ? 14.306 -8.111 -15.407 1.00 86.56 173 TRP A CA 1
ATOM 1374 C C . TRP A 1 173 ? 14.128 -7.207 -14.163 1.00 86.56 173 TRP A C 1
ATOM 1376 O O . TRP A 1 173 ? 13.233 -7.456 -13.362 1.00 86.56 173 TRP A O 1
ATOM 1386 N N . TRP A 1 174 ? 14.849 -6.079 -14.078 1.00 91.25 174 TRP A N 1
ATOM 1387 C CA . TRP A 1 174 ? 14.691 -5.080 -13.007 1.00 91.25 174 TRP A CA 1
ATOM 1388 C C . TRP A 1 174 ? 13.379 -4.280 -13.075 1.00 91.25 174 TRP A C 1
ATOM 1390 O O . TRP A 1 174 ? 13.083 -3.509 -12.162 1.00 91.25 174 TRP A O 1
ATOM 1400 N N . HIS A 1 175 ? 12.567 -4.423 -14.133 1.00 93.56 175 HIS A N 1
ATOM 1401 C CA . HIS A 1 175 ? 11.273 -3.737 -14.199 1.00 93.56 175 HIS A CA 1
ATOM 1402 C C . HIS A 1 175 ? 10.297 -4.206 -13.107 1.00 93.56 175 HIS A C 1
ATOM 1404 O O . HIS A 1 175 ? 9.421 -3.431 -12.730 1.00 93.56 175 HIS A O 1
ATOM 1410 N N . ASP A 1 176 ? 10.444 -5.430 -12.584 1.00 92.12 176 ASP A N 1
ATOM 1411 C CA . ASP A 1 176 ? 9.666 -5.890 -11.423 1.00 92.12 176 ASP A CA 1
ATOM 1412 C C . ASP A 1 176 ? 10.021 -5.077 -10.170 1.00 92.12 176 ASP A C 1
ATOM 1414 O O . ASP A 1 176 ? 9.143 -4.506 -9.520 1.00 92.12 176 ASP A O 1
ATOM 1418 N N . ASP A 1 177 ? 11.320 -4.941 -9.888 1.00 93.69 177 ASP A N 1
ATOM 1419 C CA . ASP A 1 177 ? 11.831 -4.144 -8.770 1.00 93.69 177 ASP A CA 1
ATOM 1420 C C . ASP A 1 177 ? 11.446 -2.668 -8.900 1.00 93.69 177 ASP A C 1
ATOM 1422 O O . ASP A 1 177 ? 11.063 -2.045 -7.908 1.00 93.69 177 ASP A O 1
ATOM 1426 N N . LEU A 1 178 ? 11.478 -2.121 -10.123 1.00 95.44 178 LEU A N 1
ATOM 1427 C CA . LEU A 1 178 ? 11.002 -0.766 -10.398 1.00 95.44 178 LEU A CA 1
ATOM 1428 C C . LEU A 1 178 ? 9.539 -0.598 -9.989 1.00 95.44 178 LEU A C 1
ATOM 1430 O O . LEU A 1 178 ? 9.220 0.354 -9.277 1.00 95.44 178 LEU A O 1
ATOM 1434 N N . LEU A 1 179 ? 8.648 -1.474 -10.469 1.00 95.75 179 LEU A N 1
ATOM 1435 C CA . LEU A 1 179 ? 7.223 -1.368 -10.158 1.00 95.75 179 LEU A CA 1
ATOM 1436 C C . LEU A 1 179 ? 6.994 -1.496 -8.655 1.00 95.75 179 LEU A C 1
ATOM 1438 O O . LEU A 1 179 ? 6.320 -0.649 -8.071 1.00 95.75 179 LEU A O 1
ATOM 1442 N N . ARG A 1 180 ? 7.644 -2.468 -8.009 1.00 95.56 180 ARG A N 1
ATOM 1443 C CA . ARG A 1 180 ? 7.572 -2.656 -6.558 1.00 95.56 180 ARG A CA 1
ATOM 1444 C C . ARG A 1 180 ? 8.002 -1.415 -5.787 1.00 95.56 180 ARG A C 1
ATOM 1446 O O . ARG A 1 180 ? 7.277 -0.973 -4.896 1.00 95.56 180 ARG A O 1
ATOM 1453 N N . ALA A 1 181 ? 9.145 -0.837 -6.143 1.00 97.06 181 ALA A N 1
ATOM 1454 C CA . ALA A 1 181 ? 9.668 0.353 -5.487 1.00 97.06 181 ALA A CA 1
ATOM 1455 C C . ALA A 1 181 ? 8.790 1.587 -5.751 1.00 97.06 181 ALA A C 1
ATOM 1457 O O . ALA A 1 181 ? 8.506 2.343 -4.825 1.00 97.06 181 ALA A O 1
ATOM 1458 N N . ALA A 1 182 ? 8.316 1.785 -6.984 1.00 98.12 182 ALA A N 1
ATOM 1459 C CA . ALA A 1 182 ? 7.474 2.925 -7.351 1.00 98.12 182 ALA A CA 1
ATOM 1460 C C . ALA A 1 182 ? 6.081 2.870 -6.702 1.00 98.12 182 ALA A C 1
ATOM 1462 O O . ALA A 1 182 ? 5.546 3.901 -6.288 1.00 98.12 182 ALA A O 1
ATOM 1463 N N . PHE A 1 183 ? 5.500 1.675 -6.588 1.00 98.00 183 PHE A N 1
ATOM 1464 C CA . PHE A 1 183 ? 4.224 1.447 -5.913 1.00 98.00 183 PHE A CA 1
ATOM 1465 C C . PHE A 1 183 ? 4.333 1.672 -4.406 1.00 98.00 183 PHE A C 1
ATOM 1467 O O . PHE A 1 183 ? 3.523 2.422 -3.862 1.00 98.00 183 PHE A O 1
ATOM 1474 N N . ALA A 1 184 ? 5.374 1.140 -3.756 1.00 97.75 184 ALA A N 1
ATOM 1475 C CA . ALA A 1 184 ? 5.652 1.420 -2.346 1.00 97.75 184 ALA A CA 1
ATOM 1476 C C . ALA A 1 184 ? 5.875 2.922 -2.092 1.00 97.75 184 ALA A C 1
ATOM 1478 O O . ALA A 1 184 ? 5.314 3.484 -1.153 1.00 97.75 184 ALA A O 1
ATOM 1479 N N . LEU A 1 185 ? 6.619 3.594 -2.975 1.00 98.44 185 LEU A N 1
ATOM 1480 C CA . LEU A 1 185 ? 6.834 5.040 -2.919 1.00 98.44 185 LEU A CA 1
ATOM 1481 C C . LEU A 1 185 ? 5.519 5.826 -3.045 1.00 98.44 185 LEU A C 1
ATOM 1483 O O . LEU A 1 185 ? 5.301 6.760 -2.276 1.00 98.44 185 LEU A O 1
ATOM 1487 N N . CYS A 1 186 ? 4.611 5.445 -3.952 1.00 98.50 186 CYS A N 1
ATOM 1488 C CA . CYS A 1 186 ? 3.293 6.087 -4.063 1.00 98.50 186 CYS A CA 1
ATOM 1489 C C . CYS A 1 186 ? 2.417 5.848 -2.835 1.00 98.50 186 CYS A C 1
ATOM 1491 O O . CYS A 1 186 ? 1.747 6.771 -2.376 1.00 98.50 186 CYS A O 1
ATOM 1493 N N . TYR A 1 187 ? 2.438 4.632 -2.292 1.00 98.75 187 TYR A N 1
ATOM 1494 C CA . TYR A 1 187 ? 1.750 4.305 -1.051 1.00 98.75 187 TYR A CA 1
ATOM 1495 C C . TYR A 1 187 ? 2.226 5.195 0.103 1.00 98.75 187 TYR A C 1
ATOM 1497 O O . TYR A 1 187 ? 1.432 5.891 0.735 1.00 98.75 187 TYR A O 1
ATOM 1505 N N . GLN A 1 188 ? 3.537 5.284 0.312 1.00 98.56 188 GLN A N 1
ATOM 1506 C CA . GLN A 1 188 ? 4.099 6.129 1.363 1.00 98.56 188 GLN A CA 1
ATOM 1507 C C . GLN A 1 188 ? 3.853 7.627 1.109 1.00 98.56 188 GLN A C 1
ATOM 1509 O O . GLN A 1 188 ? 3.552 8.356 2.052 1.00 98.56 188 GLN A O 1
ATOM 1514 N N . GLN A 1 189 ? 3.892 8.090 -0.149 1.00 98.50 189 GLN A N 1
ATOM 1515 C CA . GLN A 1 189 ? 3.515 9.464 -0.520 1.00 98.50 189 GLN A CA 1
ATOM 1516 C C . GLN A 1 189 ? 2.068 9.777 -0.103 1.00 98.50 189 GLN A C 1
ATOM 1518 O O . GLN A 1 189 ? 1.798 10.845 0.446 1.00 98.50 189 GLN A O 1
ATOM 1523 N N . GLY A 1 190 ? 1.139 8.843 -0.329 1.00 98.56 190 GLY A N 1
ATOM 1524 C CA . GLY A 1 190 ? -0.264 8.991 0.060 1.00 98.56 190 GLY A CA 1
ATOM 1525 C C . GLY A 1 190 ? -0.430 9.142 1.569 1.00 98.56 190 GLY A C 1
ATOM 1526 O O . GLY A 1 190 ? -1.164 10.020 2.027 1.00 98.56 190 GLY A O 1
ATOM 1527 N N . PHE A 1 191 ? 0.316 8.346 2.338 1.00 98.62 191 PHE A N 1
ATOM 1528 C CA . PHE A 1 191 ? 0.336 8.440 3.797 1.00 98.62 191 PHE A CA 1
ATOM 1529 C C . PHE A 1 191 ? 0.897 9.783 4.284 1.00 98.62 191 PHE A C 1
ATOM 1531 O O . PHE A 1 191 ? 0.309 10.404 5.169 1.00 98.62 191 PHE A O 1
ATOM 1538 N N . VAL A 1 192 ? 1.987 10.276 3.677 1.00 98.00 192 VAL A N 1
ATOM 1539 C CA . VAL A 1 192 ? 2.551 11.607 3.975 1.00 98.00 192 VAL A CA 1
ATOM 1540 C C . VAL A 1 192 ? 1.516 12.699 3.737 1.00 98.00 192 VAL A C 1
ATOM 1542 O O . VAL A 1 192 ? 1.316 13.542 4.610 1.00 98.00 192 VAL A O 1
ATOM 1545 N N . PHE A 1 193 ? 0.818 12.676 2.600 1.00 97.19 193 PHE A N 1
ATOM 1546 C CA . PHE A 1 193 ? -0.211 13.672 2.295 1.00 97.19 193 PHE A CA 1
ATOM 1547 C C . PHE A 1 193 ? -1.356 13.670 3.309 1.00 97.19 193 PHE A C 1
ATOM 1549 O O . PHE A 1 193 ? -1.775 14.741 3.740 1.00 97.19 193 PHE A O 1
ATOM 1556 N N . ALA A 1 194 ? -1.827 12.496 3.729 1.00 97.62 194 ALA A N 1
ATOM 1557 C CA . ALA A 1 194 ? -2.885 12.393 4.732 1.00 97.62 194 ALA A CA 1
ATOM 1558 C C . ALA A 1 194 ? -2.415 12.754 6.156 1.00 97.62 194 ALA A C 1
ATOM 1560 O O . ALA A 1 194 ? -3.230 13.159 6.977 1.00 97.62 194 ALA A O 1
ATOM 1561 N N . SER A 1 195 ? -1.115 12.637 6.440 1.00 95.94 195 SER A N 1
ATOM 1562 C CA . SER A 1 195 ? -0.524 12.895 7.765 1.00 95.94 195 SER A CA 1
ATOM 1563 C C . SER A 1 195 ? 0.096 14.293 7.909 1.00 95.94 195 SER A C 1
ATOM 1565 O O . SER A 1 195 ? 0.638 14.628 8.961 1.00 95.94 195 SER A O 1
ATOM 1567 N N . SER A 1 196 ? 0.077 15.106 6.849 1.00 89.31 196 SER A N 1
ATOM 1568 C CA . SER A 1 196 ? 0.741 16.411 6.821 1.00 89.31 196 SER A CA 1
ATOM 1569 C C . SER A 1 196 ? 0.005 17.426 7.697 1.00 89.31 196 SER A C 1
ATOM 1571 O O . SER A 1 196 ? -1.119 17.830 7.406 1.00 89.31 196 SER A O 1
ATOM 1573 N N . THR A 1 197 ? 0.673 17.884 8.751 1.00 89.31 197 THR A N 1
ATOM 1574 C CA . THR A 1 197 ? 0.254 19.010 9.597 1.00 89.31 197 THR A CA 1
ATOM 1575 C C . THR A 1 197 ? 1.225 20.183 9.404 1.00 89.31 197 THR A C 1
ATOM 1577 O O . THR A 1 197 ? 2.309 19.978 8.855 1.00 89.31 197 THR A O 1
ATOM 1580 N N . PRO A 1 198 ? 0.910 21.410 9.867 1.00 86.06 198 PRO A N 1
ATOM 1581 C CA . PRO A 1 198 ? 1.826 22.552 9.753 1.00 86.06 198 PRO A CA 1
ATOM 1582 C C . PRO A 1 198 ? 3.218 22.322 10.364 1.00 86.06 198 PRO A C 1
ATOM 1584 O O . PRO A 1 198 ? 4.180 22.948 9.933 1.00 86.06 198 PRO A O 1
ATOM 1587 N N . ASN A 1 199 ? 3.323 21.417 11.342 1.00 85.44 199 ASN A N 1
ATOM 1588 C CA . ASN A 1 199 ? 4.575 21.086 12.023 1.00 85.44 199 ASN A CA 1
ATOM 1589 C C . ASN A 1 199 ? 5.205 19.778 11.519 1.00 85.44 199 ASN A C 1
ATOM 1591 O O . ASN A 1 199 ? 6.255 19.383 12.022 1.00 85.44 199 ASN A O 1
ATOM 1595 N N . ALA A 1 200 ? 4.572 19.085 10.568 1.00 91.31 200 ALA A N 1
ATOM 1596 C CA . ALA A 1 200 ? 5.077 17.819 10.060 1.00 91.31 200 ALA A CA 1
ATOM 1597 C C . ALA A 1 200 ? 6.323 18.036 9.196 1.00 91.31 200 ALA A C 1
ATOM 1599 O O . ALA A 1 200 ? 6.346 18.873 8.289 1.00 91.31 200 ALA A O 1
ATOM 1600 N N . ASN A 1 201 ? 7.350 17.222 9.421 1.00 93.44 201 ASN A N 1
ATOM 1601 C CA . ASN A 1 201 ? 8.582 17.255 8.650 1.00 93.44 201 ASN A CA 1
ATOM 1602 C C . ASN A 1 201 ? 8.434 16.481 7.329 1.00 93.44 201 ASN A C 1
ATOM 1604 O O . ASN A 1 201 ? 8.961 15.383 7.135 1.00 93.44 201 ASN A O 1
ATOM 1608 N N . VAL A 1 202 ? 7.678 17.074 6.401 1.00 93.50 202 VAL A N 1
ATOM 1609 C CA . VAL A 1 202 ? 7.412 16.503 5.071 1.00 93.50 202 VAL A CA 1
ATOM 1610 C C . VAL A 1 202 ? 8.711 16.260 4.299 1.00 93.50 202 VAL A C 1
ATOM 1612 O O . VAL A 1 202 ? 8.827 15.251 3.610 1.00 93.50 202 VAL A O 1
ATOM 1615 N N . ALA A 1 203 ? 9.712 17.134 4.449 1.00 93.12 203 ALA A N 1
ATOM 1616 C CA . ALA A 1 203 ? 11.007 16.970 3.793 1.00 93.12 203 ALA A CA 1
ATOM 1617 C C . ALA A 1 203 ? 11.713 15.679 4.238 1.00 93.12 203 ALA A C 1
ATOM 1619 O O . ALA A 1 203 ? 12.122 14.890 3.388 1.00 93.12 203 ALA A O 1
ATOM 1620 N N . ALA A 1 204 ? 11.789 15.408 5.547 1.00 93.50 204 ALA A N 1
ATOM 1621 C CA . ALA A 1 204 ? 12.391 14.176 6.057 1.00 93.50 204 ALA A CA 1
ATOM 1622 C C . ALA A 1 204 ? 11.643 12.922 5.583 1.00 93.50 204 ALA A C 1
ATOM 1624 O O . ALA A 1 204 ? 12.273 11.931 5.205 1.00 93.50 204 ALA A O 1
ATOM 1625 N N . ALA A 1 205 ? 10.308 12.965 5.555 1.00 95.56 205 ALA A N 1
ATOM 1626 C CA . ALA A 1 205 ? 9.502 11.852 5.066 1.00 95.56 205 ALA A CA 1
ATOM 1627 C C . ALA A 1 205 ? 9.694 11.611 3.557 1.00 95.56 205 ALA A C 1
ATOM 1629 O O . ALA A 1 205 ? 9.910 10.475 3.139 1.00 95.56 205 ALA A O 1
ATOM 1630 N N . CYS A 1 206 ? 9.684 12.660 2.730 1.00 96.12 206 CYS A N 1
ATOM 1631 C CA . CYS A 1 206 ? 9.935 12.536 1.293 1.00 96.12 206 CYS A CA 1
ATOM 1632 C C . CYS A 1 206 ? 11.365 12.068 0.990 1.00 96.12 206 CYS A C 1
ATOM 1634 O O . CYS A 1 206 ? 11.557 11.254 0.086 1.00 96.12 206 CYS A O 1
ATOM 1636 N N . TRP A 1 207 ? 12.355 12.537 1.755 1.00 95.50 207 TRP A N 1
ATOM 1637 C CA . TRP A 1 207 ? 13.735 12.076 1.629 1.00 95.50 207 TRP A CA 1
ATOM 1638 C C . TRP A 1 207 ? 13.844 10.581 1.932 1.00 95.50 207 TRP A C 1
ATOM 1640 O O . TRP A 1 207 ? 14.401 9.841 1.127 1.00 95.50 207 TRP A O 1
ATOM 1650 N N . LEU A 1 208 ? 13.238 10.119 3.033 1.00 96.06 208 LEU A N 1
ATOM 1651 C CA . LEU A 1 208 ? 13.202 8.703 3.412 1.00 96.06 208 LEU A CA 1
ATOM 1652 C C . LEU A 1 208 ? 12.627 7.827 2.289 1.00 96.06 208 LEU A C 1
ATOM 1654 O O . LEU A 1 208 ? 13.198 6.788 1.962 1.00 96.06 208 LEU A O 1
ATOM 1658 N N . ILE A 1 209 ? 11.509 8.257 1.699 1.00 97.38 209 ILE A N 1
ATOM 1659 C CA . ILE A 1 209 ? 10.829 7.538 0.614 1.00 97.38 209 ILE A CA 1
ATOM 1660 C C . ILE A 1 209 ? 11.733 7.430 -0.626 1.00 97.38 209 ILE A C 1
ATOM 1662 O O . ILE A 1 209 ? 11.858 6.358 -1.220 1.00 97.38 209 ILE A O 1
ATOM 1666 N N . LEU A 1 210 ? 12.385 8.529 -1.017 1.00 97.69 210 LEU A N 1
ATOM 1667 C CA . LEU A 1 210 ? 13.301 8.550 -2.162 1.00 97.69 210 LEU A CA 1
ATOM 1668 C C . LEU A 1 210 ? 14.570 7.731 -1.913 1.00 97.69 210 LEU A C 1
ATOM 1670 O O . LEU A 1 210 ? 15.056 7.059 -2.821 1.00 97.69 210 LEU A O 1
ATOM 1674 N N . ASP A 1 211 ? 15.094 7.761 -0.693 1.00 96.69 211 ASP A N 1
ATOM 1675 C CA . ASP A 1 211 ? 16.257 6.984 -0.270 1.00 96.69 211 ASP A CA 1
ATOM 1676 C C . ASP A 1 211 ? 15.948 5.472 -0.271 1.00 96.69 211 ASP A C 1
ATOM 1678 O O . ASP A 1 211 ? 16.719 4.671 -0.806 1.00 96.69 211 ASP A O 1
ATOM 1682 N N . ASP A 1 212 ? 14.770 5.064 0.215 1.00 97.56 212 ASP A N 1
ATOM 1683 C CA . ASP A 1 212 ? 14.297 3.677 0.123 1.00 97.56 212 ASP A CA 1
ATOM 1684 C C . ASP A 1 212 ? 14.107 3.222 -1.337 1.00 97.56 212 ASP A C 1
ATOM 1686 O O . ASP A 1 212 ? 14.553 2.125 -1.697 1.00 97.56 212 ASP A O 1
ATOM 1690 N N . PHE A 1 213 ? 13.523 4.070 -2.193 1.00 98.06 213 PHE A N 1
ATOM 1691 C CA . PHE A 1 213 ? 13.412 3.814 -3.634 1.00 98.06 213 PHE A CA 1
ATOM 1692 C C . PHE A 1 213 ? 14.793 3.654 -4.288 1.00 98.06 213 PHE A C 1
ATOM 1694 O O . PHE A 1 213 ? 15.044 2.672 -4.988 1.00 98.06 213 PHE A O 1
ATOM 1701 N N . SER A 1 214 ? 15.715 4.582 -4.021 1.00 97.19 214 SER A N 1
ATOM 1702 C CA . SER A 1 214 ? 17.081 4.559 -4.550 1.00 97.19 214 SER A CA 1
ATOM 1703 C C . SER A 1 214 ? 17.811 3.275 -4.155 1.00 97.19 214 SER A C 1
ATOM 1705 O O . SER A 1 214 ? 18.367 2.587 -5.013 1.00 97.19 214 SER A O 1
ATOM 1707 N N . ARG A 1 215 ? 17.732 2.874 -2.879 1.00 96.50 215 ARG A N 1
ATOM 1708 C CA . ARG A 1 215 ? 18.305 1.608 -2.400 1.00 96.50 215 ARG A CA 1
ATOM 1709 C C . ARG A 1 215 ? 17.704 0.387 -3.091 1.00 96.50 215 ARG A C 1
ATOM 1711 O O . ARG A 1 215 ? 18.436 -0.558 -3.383 1.00 96.50 215 ARG A O 1
ATOM 1718 N N . ALA A 1 216 ? 16.393 0.373 -3.336 1.00 95.38 216 ALA A N 1
ATOM 1719 C CA . ALA A 1 216 ? 15.752 -0.713 -4.076 1.00 95.38 216 ALA A CA 1
ATOM 1720 C C . ALA A 1 216 ? 16.294 -0.808 -5.509 1.00 95.38 216 ALA A C 1
ATOM 1722 O O . ALA A 1 216 ? 16.712 -1.886 -5.933 1.00 95.38 216 ALA A O 1
ATOM 1723 N N . MET A 1 217 ? 16.402 0.325 -6.207 1.00 95.19 217 MET A N 1
ATOM 1724 C CA . MET A 1 217 ? 16.945 0.366 -7.566 1.00 95.19 217 MET A CA 1
ATOM 1725 C C . MET A 1 217 ? 18.433 0.001 -7.625 1.00 95.19 217 MET A C 1
ATOM 1727 O O . MET A 1 217 ? 18.851 -0.706 -8.538 1.00 95.19 217 MET A O 1
ATOM 1731 N N . GLN A 1 218 ? 19.238 0.411 -6.642 1.00 93.62 218 GLN A N 1
ATOM 1732 C CA . GLN A 1 218 ? 20.646 0.013 -6.552 1.00 93.62 218 GLN A CA 1
ATOM 1733 C C . GLN A 1 218 ? 20.805 -1.503 -6.386 1.00 93.62 218 GLN A C 1
ATOM 1735 O O . GLN A 1 218 ? 21.648 -2.098 -7.054 1.00 93.62 218 GLN A O 1
ATOM 1740 N N . ARG A 1 219 ? 19.981 -2.143 -5.542 1.00 90.56 219 ARG A N 1
ATOM 1741 C CA . ARG A 1 219 ? 19.983 -3.609 -5.387 1.00 90.56 219 ARG A CA 1
ATOM 1742 C C . ARG A 1 219 ? 19.587 -4.325 -6.671 1.00 90.56 219 ARG A C 1
ATOM 1744 O O . ARG A 1 219 ? 20.200 -5.343 -6.997 1.00 90.56 219 ARG A O 1
ATOM 1751 N N . ALA A 1 220 ? 18.617 -3.785 -7.407 1.00 89.75 220 ALA A N 1
ATOM 1752 C CA . ALA A 1 220 ? 18.274 -4.303 -8.720 1.00 89.75 220 ALA A CA 1
ATOM 1753 C C . ALA A 1 220 ? 19.511 -4.215 -9.634 1.00 89.75 220 ALA A C 1
ATOM 1755 O O . ALA A 1 220 ? 20.071 -5.238 -10.017 1.00 89.75 220 ALA A O 1
ATOM 1756 N N . VAL A 1 221 ? 20.057 -3.025 -9.878 1.00 86.06 221 VAL A N 1
ATOM 1757 C CA . VAL A 1 221 ? 21.229 -2.861 -10.762 1.00 86.06 221 VAL A CA 1
ATOM 1758 C C . VAL A 1 221 ? 22.413 -3.754 -10.354 1.00 86.06 221 VAL A C 1
ATOM 1760 O O . VAL A 1 221 ? 23.075 -4.338 -11.207 1.00 86.06 221 VAL A O 1
ATOM 1763 N N . GLN A 1 222 ? 22.677 -3.928 -9.057 1.00 83.94 222 GLN A N 1
ATOM 1764 C CA . GLN A 1 222 ? 23.716 -4.854 -8.587 1.00 83.94 222 GLN A CA 1
ATOM 1765 C C . GLN A 1 222 ? 23.412 -6.314 -8.942 1.00 83.94 222 GLN A C 1
ATOM 1767 O O . GLN A 1 222 ? 24.305 -7.028 -9.399 1.00 83.94 222 GLN A O 1
ATOM 1772 N N . THR A 1 223 ? 22.162 -6.750 -8.781 1.00 78.81 223 THR A N 1
ATOM 1773 C CA . THR A 1 223 ? 21.707 -8.078 -9.220 1.00 78.81 223 THR A CA 1
ATOM 1774 C C . THR A 1 223 ? 21.892 -8.257 -10.726 1.00 78.81 223 THR A C 1
ATOM 1776 O O . THR A 1 223 ? 22.291 -9.336 -11.153 1.00 78.81 223 THR A O 1
ATOM 1779 N N . GLU A 1 224 ? 21.714 -7.201 -11.526 1.00 76.75 224 GLU A N 1
ATOM 1780 C CA . GLU A 1 224 ? 22.016 -7.217 -12.966 1.00 76.75 224 GLU A CA 1
ATOM 1781 C C . GLU A 1 224 ? 23.477 -7.518 -13.250 1.00 76.75 224 GLU A C 1
ATOM 1783 O O . GLU A 1 224 ? 23.807 -8.367 -14.073 1.00 76.75 224 GLU A O 1
ATOM 1788 N N . ILE A 1 225 ? 24.360 -6.779 -12.581 1.00 72.75 225 ILE A N 1
ATOM 1789 C CA . ILE A 1 225 ? 25.795 -6.816 -12.833 1.00 72.75 225 ILE A CA 1
ATOM 1790 C C . ILE A 1 225 ? 26.341 -8.178 -12.402 1.00 72.75 225 ILE A C 1
ATOM 1792 O O . ILE A 1 225 ? 27.095 -8.812 -13.141 1.00 72.75 225 ILE A O 1
ATOM 1796 N N . VAL A 1 226 ? 25.914 -8.664 -11.235 1.00 71.00 226 VAL A N 1
ATOM 1797 C CA . VAL A 1 226 ? 26.339 -9.960 -10.697 1.00 71.00 226 VAL A CA 1
ATOM 1798 C C . VAL A 1 226 ? 25.686 -11.115 -11.464 1.00 71.00 226 VAL A C 1
ATOM 1800 O O . VAL A 1 226 ? 26.385 -12.024 -11.910 1.00 71.00 226 VAL A O 1
ATOM 1803 N N . GLY A 1 227 ? 24.376 -11.070 -11.711 1.00 57.53 227 GLY A N 1
ATOM 1804 C CA . GLY A 1 227 ? 23.652 -12.082 -12.487 1.00 57.53 227 GLY A CA 1
ATOM 1805 C C . GLY A 1 227 ? 24.109 -12.152 -13.946 1.00 57.53 227 GLY A C 1
ATOM 1806 O O . GLY A 1 227 ? 24.276 -13.240 -14.490 1.00 57.53 227 GLY A O 1
ATOM 1807 N N . GLY A 1 228 ? 24.429 -11.011 -14.558 1.00 53.12 228 GLY A N 1
ATOM 1808 C CA . GLY A 1 228 ? 25.048 -10.917 -15.881 1.00 53.12 228 GLY A CA 1
ATOM 1809 C C . GLY A 1 228 ? 26.498 -11.413 -15.917 1.00 53.12 228 GLY A C 1
ATOM 1810 O O . GLY A 1 228 ? 26.955 -11.884 -16.960 1.00 53.12 228 GLY A O 1
ATOM 1811 N N . SER A 1 229 ? 27.211 -11.373 -14.785 1.00 45.75 229 SER A N 1
ATOM 1812 C CA . SER A 1 229 ? 28.547 -11.972 -14.646 1.00 45.75 229 SER A CA 1
ATOM 1813 C C . SER A 1 229 ? 28.511 -13.496 -14.446 1.00 45.75 229 SER A C 1
ATOM 1815 O O . SER A 1 229 ? 29.408 -14.190 -14.923 1.00 45.75 229 SER A O 1
ATOM 1817 N N . MET A 1 230 ? 27.448 -14.044 -13.840 1.00 43.34 230 MET A N 1
ATOM 1818 C CA . MET A 1 230 ? 27.205 -15.495 -13.768 1.00 43.34 230 MET A CA 1
ATOM 1819 C C . MET A 1 230 ? 26.543 -16.059 -15.041 1.00 43.34 230 MET A C 1
ATOM 1821 O O . MET A 1 230 ? 26.797 -17.204 -15.401 1.00 43.34 230 MET A O 1
ATOM 1825 N N . GLY A 1 231 ? 25.766 -15.256 -15.773 1.00 40.69 231 GLY A N 1
ATOM 1826 C CA . GLY A 1 231 ? 25.044 -15.645 -16.993 1.00 40.69 231 GLY A CA 1
ATOM 1827 C C . GLY A 1 231 ? 25.859 -15.647 -18.294 1.00 40.69 231 GLY A C 1
ATOM 1828 O O . GLY A 1 231 ? 25.284 -15.838 -19.363 1.00 40.69 231 GLY A O 1
ATOM 1829 N N . ARG A 1 232 ? 27.183 -15.429 -18.235 1.00 42.12 232 ARG A N 1
ATOM 1830 C CA . ARG A 1 232 ? 28.101 -15.550 -19.391 1.00 42.12 232 ARG A CA 1
ATOM 1831 C C . ARG A 1 232 ? 28.971 -16.807 -19.382 1.00 42.12 232 ARG A C 1
ATOM 1833 O O . ARG A 1 232 ? 29.749 -16.993 -20.316 1.00 42.12 232 ARG A O 1
ATOM 1840 N N . TRP A 1 233 ? 28.837 -17.675 -18.379 1.00 39.75 233 TRP A N 1
ATOM 1841 C CA . TRP A 1 233 ? 29.418 -19.012 -18.451 1.00 39.75 233 TRP A CA 1
ATOM 1842 C C . TRP A 1 233 ? 28.456 -19.917 -19.204 1.00 39.75 233 TRP A C 1
ATOM 1844 O O . TRP A 1 233 ? 27.422 -20.340 -18.699 1.00 39.75 233 TRP A O 1
ATOM 1854 N N . ASP A 1 234 ? 28.816 -20.133 -20.459 1.00 40.81 234 ASP A N 1
ATOM 1855 C CA . ASP A 1 234 ? 28.245 -21.091 -21.381 1.00 40.81 234 ASP A CA 1
ATOM 1856 C C . ASP A 1 234 ? 27.923 -22.441 -20.703 1.00 40.81 234 ASP A C 1
ATOM 1858 O O . ASP A 1 234 ? 28.794 -23.289 -20.496 1.00 40.81 234 ASP A O 1
ATOM 1862 N N . LEU A 1 235 ? 26.645 -22.660 -20.371 1.00 44.94 235 LEU A N 1
ATOM 1863 C CA . LEU A 1 235 ? 26.147 -23.948 -19.875 1.00 44.94 235 LEU A CA 1
ATOM 1864 C C . LEU A 1 235 ? 26.220 -25.059 -20.944 1.00 44.94 235 LEU A C 1
ATOM 1866 O O . LEU A 1 235 ? 25.965 -26.219 -20.616 1.00 44.94 235 LEU A O 1
ATOM 1870 N N . SER A 1 236 ? 26.637 -24.761 -22.185 1.00 41.00 236 SER A N 1
ATOM 1871 C CA . SER A 1 236 ? 26.949 -25.783 -23.200 1.00 41.00 236 SER A CA 1
ATOM 1872 C C . SER A 1 236 ? 28.135 -26.668 -22.800 1.00 41.00 236 SER A C 1
ATOM 1874 O O . SER A 1 236 ? 28.265 -27.780 -23.308 1.00 41.00 236 SER A O 1
ATOM 1876 N N . GLY A 1 237 ? 28.992 -26.210 -21.878 1.00 41.94 237 GLY A N 1
ATOM 1877 C CA . GLY A 1 237 ? 30.183 -26.944 -21.440 1.00 41.94 237 GLY A CA 1
ATOM 1878 C C . GLY A 1 237 ? 29.991 -27.876 -20.237 1.00 41.94 237 GLY A C 1
ATOM 1879 O O . GLY A 1 237 ? 30.885 -28.667 -19.946 1.00 41.94 237 GLY A O 1
ATOM 1880 N N . MET A 1 238 ? 28.858 -27.820 -19.523 1.00 38.94 238 MET A N 1
ATOM 1881 C CA . MET A 1 238 ? 28.695 -28.537 -18.241 1.00 38.94 238 MET A CA 1
ATOM 1882 C C . MET A 1 238 ? 28.047 -29.932 -18.337 1.00 38.94 238 MET A C 1
ATOM 1884 O O . MET A 1 238 ? 27.965 -30.624 -17.325 1.00 38.94 238 MET A O 1
ATOM 1888 N N . PHE A 1 239 ? 27.665 -30.398 -19.533 1.00 42.66 239 PHE A N 1
ATOM 1889 C CA . PHE A 1 239 ? 27.125 -31.753 -19.757 1.00 42.66 239 PHE A CA 1
ATOM 1890 C C . PHE A 1 239 ? 27.938 -32.586 -20.767 1.00 42.66 239 PHE A C 1
ATOM 1892 O O . PHE A 1 239 ? 27.378 -33.273 -21.619 1.00 42.66 239 PHE A O 1
ATOM 1899 N N . GLN A 1 240 ? 29.270 -32.583 -20.661 1.00 43.34 240 GLN A N 1
ATOM 1900 C CA . GLN A 1 240 ? 30.117 -33.607 -21.295 1.00 43.34 240 GLN A CA 1
ATOM 1901 C C . GLN A 1 240 ? 30.872 -34.453 -20.260 1.00 43.34 240 GLN A C 1
ATOM 1903 O O . GLN A 1 240 ? 32.092 -34.430 -20.174 1.00 43.34 240 GLN A O 1
ATOM 1908 N N . LEU A 1 241 ? 30.127 -35.249 -19.495 1.00 36.78 241 LEU A N 1
ATOM 1909 C CA . LEU A 1 241 ? 30.596 -36.439 -18.772 1.00 36.78 241 LEU A CA 1
ATOM 1910 C C . LEU A 1 241 ? 29.397 -37.409 -18.751 1.00 36.78 241 LEU A C 1
ATOM 1912 O O . LEU A 1 241 ? 28.314 -37.002 -18.360 1.00 36.78 241 LEU A O 1
ATOM 1916 N N . ALA A 1 242 ? 29.430 -38.677 -19.147 1.00 35.66 242 ALA A N 1
ATOM 1917 C CA . ALA A 1 242 ? 30.473 -39.545 -19.655 1.00 35.66 242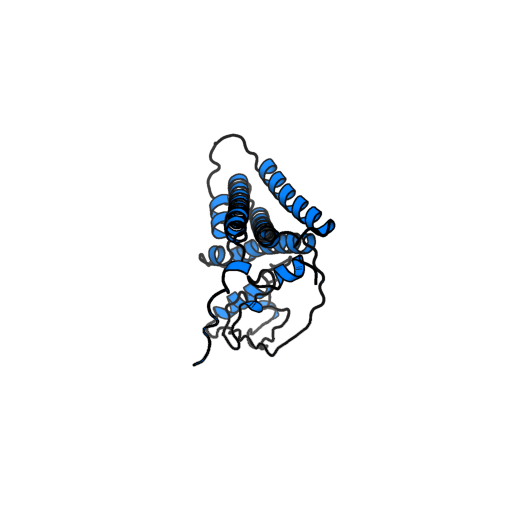 ALA A CA 1
ATOM 1918 C C . ALA A 1 242 ? 29.768 -40.696 -20.406 1.00 35.66 242 ALA A C 1
ATOM 1920 O O . ALA A 1 242 ? 28.924 -41.383 -19.833 1.00 35.66 242 ALA A O 1
ATOM 1921 N N . ALA A 1 243 ? 30.112 -40.933 -21.672 1.00 40.25 243 ALA A N 1
ATOM 1922 C CA . ALA A 1 243 ? 29.832 -42.210 -22.319 1.00 40.25 243 ALA A CA 1
ATOM 1923 C C . ALA A 1 243 ? 31.080 -43.085 -22.157 1.00 40.25 243 ALA A C 1
ATOM 1925 O O . ALA A 1 243 ? 32.070 -42.884 -22.855 1.00 40.25 243 ALA A O 1
ATOM 1926 N N . SER A 1 244 ? 31.048 -44.031 -21.216 1.00 34.53 244 SER A N 1
ATOM 1927 C CA . SER A 1 244 ? 32.015 -45.133 -21.178 1.00 34.53 244 SER A CA 1
ATOM 1928 C C . SER A 1 244 ? 31.390 -46.368 -21.840 1.00 34.53 244 SER A C 1
ATOM 1930 O O . SER A 1 244 ? 30.224 -46.673 -21.564 1.00 34.53 244 SER A O 1
ATOM 1932 N N . PRO A 1 245 ? 32.106 -47.061 -22.743 1.00 41.91 245 PRO A N 1
ATOM 1933 C CA . PRO A 1 245 ? 31.559 -48.165 -23.512 1.00 41.91 245 PRO A CA 1
ATOM 1934 C C . PRO A 1 245 ? 31.482 -49.453 -22.688 1.00 41.91 245 PRO A C 1
ATOM 1936 O O . PRO A 1 245 ? 32.352 -49.768 -21.880 1.00 41.91 245 PRO A O 1
ATOM 1939 N N . ARG A 1 246 ? 30.435 -50.231 -22.972 1.00 40.94 246 ARG A N 1
ATOM 1940 C CA . ARG A 1 246 ? 30.261 -51.613 -22.516 1.00 40.94 246 ARG A CA 1
ATOM 1941 C C . ARG A 1 246 ? 31.457 -52.477 -22.928 1.00 40.94 246 ARG A C 1
ATOM 1943 O O . ARG A 1 246 ? 31.807 -52.485 -24.111 1.00 40.94 246 ARG A O 1
ATOM 1950 N N . ARG A 1 247 ? 31.967 -53.279 -21.993 1.00 46.00 247 ARG A N 1
ATOM 1951 C CA . ARG A 1 247 ? 32.404 -54.663 -22.217 1.00 46.00 247 ARG A CA 1
ATOM 1952 C C . ARG A 1 247 ? 32.041 -55.494 -20.999 1.00 46.00 247 ARG A C 1
ATOM 1954 O O . ARG A 1 247 ? 32.233 -54.970 -19.882 1.00 46.00 247 ARG A O 1
#

Foldseek 3Di:
DALLVCLCCDDPNVPHHPNVDDAFDWDALVHQDPVFDDDDPVLDPDCVVLNFDPLLVFAADSSSLSQNVQCPDPPHDIDTDHVVRDDDDDDDDFLLNLLVNLLSHLLVLLVSVVVDPDPCSCVVVVNVVLVVQQPDFPDPDDDDDLVNLVVVLVVLSVVSNVCRVVSNQPVDPCSSLSSVLNSNLSNLNSNLVNPDDPRTNSVSSSVVSVVSSVVSSVVSVVCVVVVVVVVPPPPVPVPCDDDDDDD

Secondary structure (DSSP, 8-state):
--HHHHHHHSTT-SS--GGGPPTTPEE-GGG--GGG----GGGSS-HHHHSS-TT--SSSSHHHHHHHHHHTSSS---EE--TT----------HHHHHHHHHHHHHHHHHHHHH---TTHHHHTT-HHHHHHHHS---------HHHHHHHHHHHHHHHHHHHHTT-TTSSTTHHHHHHHHHHHHHHHHHHHHH--TT--HHHHHHHHHHHHHHHHHHHHHHHHHHHHHTTS-GGGS-----PPP-

Radius of gyration: 22.5 Å; chains: 1; bounding box: 58×78×47 Å

pLDDT: mean 88.36, std 15.97, range [34.53, 98.75]